Protein AF-S3XLB5-F1 (afdb_monomer)

Structure (mmCIF, N/CA/C/O backbone):
data_AF-S3XLB5-F1
#
_entry.id   AF-S3XLB5-F1
#
loop_
_atom_site.group_PDB
_atom_site.id
_atom_site.type_symbol
_atom_site.label_atom_id
_atom_site.label_alt_id
_atom_site.label_comp_id
_atom_site.label_asym_id
_atom_site.label_entity_id
_atom_site.label_seq_id
_atom_site.pdbx_PDB_ins_code
_atom_site.Cartn_x
_atom_site.Cartn_y
_atom_site.Cartn_z
_atom_site.occupancy
_atom_site.B_iso_or_equiv
_atom_site.auth_seq_id
_atom_site.auth_comp_id
_atom_site.auth_asym_id
_atom_site.auth_atom_id
_atom_site.pdbx_PDB_model_num
ATOM 1 N N . MET A 1 1 ? 1.000 16.496 8.526 1.00 56.34 1 MET A N 1
ATOM 2 C CA . MET A 1 1 ? -0.438 16.501 8.888 1.00 56.34 1 MET A CA 1
ATOM 3 C C . MET A 1 1 ? -1.360 16.655 7.682 1.00 56.34 1 MET A C 1
ATOM 5 O O . MET A 1 1 ? -2.323 15.910 7.617 1.00 56.34 1 MET A O 1
ATOM 9 N N . THR A 1 2 ? -1.063 17.524 6.709 1.00 68.25 2 THR A N 1
ATOM 10 C CA . THR A 1 2 ? -1.922 17.739 5.523 1.00 68.25 2 THR A CA 1
ATOM 11 C C . THR A 1 2 ? -2.136 16.493 4.652 1.00 68.25 2 THR A C 1
ATOM 13 O O . THR A 1 2 ? -3.210 16.322 4.090 1.00 68.25 2 THR A O 1
ATOM 16 N N . GLU A 1 3 ? -1.141 15.608 4.547 1.00 77.06 3 GLU A N 1
ATOM 17 C CA . GLU A 1 3 ? -1.240 14.389 3.729 1.00 77.06 3 GLU A CA 1
ATOM 18 C C . GLU A 1 3 ? -2.159 13.331 4.361 1.00 77.06 3 GLU A C 1
ATOM 20 O O . GLU A 1 3 ? -3.037 12.812 3.682 1.00 77.06 3 GLU A O 1
ATOM 25 N N . ILE A 1 4 ? -2.055 13.105 5.677 1.00 79.44 4 ILE A N 1
ATOM 26 C CA . ILE A 1 4 ? -2.968 12.217 6.421 1.00 79.44 4 ILE A CA 1
ATOM 27 C C . ILE A 1 4 ? -4.413 12.709 6.287 1.00 79.44 4 ILE A C 1
ATOM 29 O O . ILE A 1 4 ? -5.309 11.924 6.010 1.00 79.44 4 ILE A O 1
ATOM 33 N N . GLU A 1 5 ? -4.645 14.014 6.434 1.00 78.50 5 GLU A N 1
ATOM 34 C CA . GLU A 1 5 ? -5.984 14.601 6.294 1.00 78.50 5 GLU A CA 1
ATOM 35 C C . GLU A 1 5 ? -6.565 14.419 4.895 1.00 78.50 5 GLU A C 1
ATOM 37 O O . GLU A 1 5 ? -7.747 14.111 4.764 1.00 78.50 5 GLU A O 1
ATOM 42 N N . SER A 1 6 ? -5.732 14.558 3.863 1.00 79.62 6 SER A N 1
ATOM 43 C CA . SER A 1 6 ? -6.150 14.310 2.486 1.00 79.62 6 SER A CA 1
ATOM 44 C C . SER A 1 6 ? -6.573 12.858 2.280 1.00 79.62 6 SER A C 1
ATOM 46 O O . SER A 1 6 ? -7.596 12.625 1.651 1.00 79.62 6 SER A O 1
ATOM 48 N N . VAL A 1 7 ? -5.819 11.889 2.811 1.00 79.50 7 VAL A N 1
ATOM 49 C CA . VAL A 1 7 ? -6.142 10.461 2.648 1.00 79.50 7 VAL A CA 1
ATOM 50 C C . VAL A 1 7 ? -7.383 10.078 3.444 1.00 79.50 7 VAL A C 1
ATOM 52 O O . VAL A 1 7 ? -8.253 9.388 2.926 1.00 79.50 7 VAL A O 1
ATOM 55 N N . LEU A 1 8 ? -7.505 10.563 4.683 1.00 79.12 8 LEU A N 1
ATOM 56 C CA . LEU A 1 8 ? -8.682 10.303 5.516 1.00 79.12 8 LEU A CA 1
ATOM 57 C C . LEU A 1 8 ? -9.978 10.847 4.890 1.00 79.12 8 LEU A C 1
ATOM 59 O O . LEU A 1 8 ? -11.051 10.330 5.188 1.00 79.12 8 LEU A O 1
ATOM 63 N N . ALA A 1 9 ? -9.881 11.871 4.038 1.00 76.50 9 ALA A N 1
ATOM 64 C CA . ALA A 1 9 ? -11.011 12.456 3.324 1.00 76.50 9 ALA A CA 1
ATOM 65 C C . ALA A 1 9 ? -11.256 11.844 1.930 1.00 76.50 9 ALA A C 1
ATOM 67 O O . ALA A 1 9 ? -12.319 12.078 1.348 1.00 76.50 9 ALA A O 1
ATOM 68 N N . ASP A 1 10 ? -10.301 11.094 1.369 1.00 79.38 10 ASP A N 1
ATOM 69 C CA . ASP A 1 10 ? -10.398 10.572 0.005 1.00 79.38 10 ASP A CA 1
ATOM 70 C C . ASP A 1 10 ? -11.136 9.235 -0.034 1.00 79.38 10 ASP A C 1
ATOM 72 O O . ASP A 1 10 ? -10.575 8.146 -0.138 1.00 79.38 10 ASP A O 1
ATOM 76 N N . GLU A 1 11 ? -12.458 9.327 0.027 1.00 75.12 11 GLU A N 1
ATOM 77 C CA . GLU A 1 11 ? -13.322 8.167 -0.119 1.00 75.12 11 GLU A CA 1
ATOM 78 C C . GLU A 1 11 ? -13.380 7.615 -1.552 1.00 75.12 11 GLU A C 1
ATOM 80 O O . GLU A 1 11 ? -13.888 6.506 -1.758 1.00 75.12 11 GLU A O 1
ATOM 85 N N . ALA A 1 12 ? -12.919 8.369 -2.553 1.00 81.50 12 ALA A N 1
ATOM 86 C CA . ALA A 1 12 ? -13.090 7.997 -3.951 1.00 81.50 12 ALA A CA 1
ATOM 87 C C . ALA A 1 12 ? -12.201 6.811 -4.340 1.00 81.50 12 ALA A C 1
ATOM 89 O O . ALA A 1 12 ? -12.605 6.021 -5.196 1.00 81.50 12 ALA A O 1
ATOM 90 N N . VAL A 1 13 ? -11.051 6.637 -3.677 1.00 80.88 13 VAL A N 1
ATOM 91 C CA . VAL A 1 13 ? -10.098 5.554 -3.980 1.00 80.88 13 VAL A CA 1
ATOM 92 C C . VAL A 1 13 ? -10.714 4.162 -3.841 1.00 80.88 13 VAL A C 1
ATOM 94 O O . VAL A 1 13 ? -10.398 3.278 -4.626 1.00 80.88 13 VAL A O 1
ATOM 97 N N . PHE A 1 14 ? -11.661 3.975 -2.919 1.00 83.19 14 PHE A N 1
ATOM 98 C CA . PHE A 1 14 ? -12.336 2.689 -2.697 1.00 83.19 14 PHE A CA 1
ATOM 99 C C . PHE A 1 14 ? -13.438 2.385 -3.718 1.00 83.19 14 PHE A C 1
AT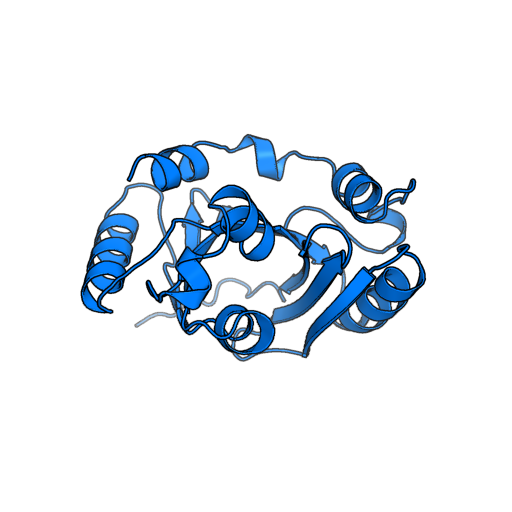OM 101 O O . PHE A 1 14 ? -13.911 1.256 -3.795 1.00 83.19 14 PHE A O 1
ATOM 108 N N . ASN A 1 15 ? -13.850 3.383 -4.502 1.00 86.31 15 ASN A N 1
ATOM 109 C CA . ASN A 1 15 ? -14.835 3.224 -5.571 1.00 86.31 15 ASN A CA 1
ATOM 110 C C . ASN A 1 15 ? -14.174 3.037 -6.946 1.00 86.31 15 ASN A C 1
ATOM 112 O O . ASN A 1 15 ? -14.869 3.004 -7.964 1.00 86.31 15 ASN A O 1
ATOM 116 N N . LEU A 1 16 ? -12.840 2.959 -6.997 1.00 91.56 16 LEU A N 1
ATOM 117 C CA . LEU A 1 16 ? -12.115 2.686 -8.231 1.00 91.56 16 LEU A CA 1
ATOM 118 C C . LEU A 1 16 ? -12.376 1.246 -8.694 1.00 91.56 16 LEU A C 1
ATOM 120 O O . LEU A 1 16 ? -12.502 0.324 -7.892 1.00 91.56 16 LEU A O 1
ATOM 124 N N . ASP A 1 17 ? -12.432 1.053 -10.012 1.00 95.31 17 ASP A N 1
ATOM 125 C CA . ASP A 1 17 ? -12.569 -0.279 -10.603 1.00 95.31 17 ASP A CA 1
ATOM 126 C C . ASP A 1 17 ? -11.233 -1.038 -10.477 1.00 95.31 17 ASP A C 1
ATOM 128 O O . ASP A 1 17 ? -10.229 -0.596 -11.057 1.00 95.31 17 ASP A O 1
ATOM 132 N N . PRO A 1 18 ? -11.186 -2.188 -9.775 1.00 96.38 18 PRO A N 1
ATOM 133 C CA . PRO A 1 18 ? -9.963 -2.976 -9.637 1.00 96.38 18 PRO A CA 1
ATOM 134 C C . PRO A 1 18 ? -9.421 -3.470 -10.987 1.00 96.38 18 PRO A C 1
ATOM 136 O O . PRO A 1 18 ? -8.216 -3.687 -11.120 1.00 96.38 18 PRO A O 1
ATOM 139 N N . SER A 1 19 ? -10.267 -3.606 -12.014 1.00 97.38 19 SER A N 1
ATOM 140 C CA . SER A 1 19 ? -9.831 -3.957 -13.371 1.00 97.38 19 SER A CA 1
ATOM 141 C C . SER A 1 19 ? -8.990 -2.845 -13.988 1.00 97.38 19 SER A C 1
ATOM 143 O O . SER A 1 19 ? -7.983 -3.139 -14.628 1.00 97.38 19 SER A O 1
ATOM 145 N N . ASN A 1 20 ? -9.347 -1.576 -13.758 1.00 96.75 20 ASN A N 1
ATOM 146 C CA . ASN A 1 20 ? -8.557 -0.440 -14.236 1.00 96.75 20 ASN A CA 1
ATOM 147 C C . ASN A 1 20 ? -7.213 -0.376 -13.505 1.00 96.75 20 ASN A C 1
ATOM 149 O O . ASN A 1 20 ? -6.179 -0.278 -14.157 1.00 96.75 20 ASN A O 1
ATOM 153 N N . LEU A 1 21 ? -7.210 -0.540 -12.176 1.00 95.19 21 LEU A N 1
ATOM 154 C CA . LEU A 1 21 ? -5.976 -0.560 -11.381 1.00 95.19 21 LEU A CA 1
ATOM 155 C C . LEU A 1 21 ? -5.014 -1.666 -11.837 1.00 95.19 21 LEU A C 1
ATOM 157 O O . LEU A 1 21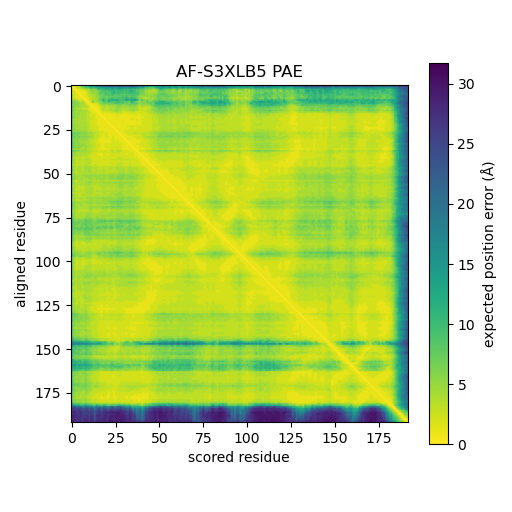 ? -3.836 -1.402 -12.082 1.00 95.19 21 LEU A O 1
ATOM 161 N N . LEU A 1 22 ? -5.514 -2.896 -11.995 1.00 95.94 22 LEU A N 1
ATOM 162 C CA . LEU A 1 22 ? -4.705 -4.011 -12.487 1.00 95.94 22 LEU A CA 1
ATOM 163 C C . LEU A 1 22 ? -4.245 -3.798 -13.928 1.00 95.94 22 LEU A C 1
ATOM 165 O O . LEU A 1 22 ? -3.097 -4.109 -14.244 1.00 95.94 22 LEU A O 1
ATOM 169 N N . SER A 1 23 ? -5.105 -3.269 -14.798 1.00 95.62 23 SER A N 1
ATOM 170 C CA . SER A 1 23 ? -4.752 -3.060 -16.204 1.00 95.62 23 SER A CA 1
ATOM 171 C C . SER A 1 23 ? -3.672 -1.995 -16.365 1.00 95.62 23 SER A C 1
ATOM 173 O O . SER A 1 23 ? -2.692 -2.212 -17.082 1.00 95.62 23 SER A O 1
ATOM 175 N N . ASP A 1 24 ? -3.797 -0.883 -15.639 1.00 94.19 24 ASP A N 1
ATOM 176 C CA . ASP A 1 24 ? -2.800 0.186 -15.598 1.00 94.19 24 ASP A CA 1
ATOM 177 C C . ASP A 1 24 ? -1.473 -0.326 -15.027 1.00 94.19 24 ASP A C 1
ATOM 179 O O . ASP A 1 24 ? -0.400 -0.084 -15.596 1.00 94.19 24 ASP A O 1
ATOM 183 N N . PHE A 1 25 ? -1.536 -1.100 -13.938 1.00 95.00 25 PHE A N 1
ATOM 184 C CA . PHE A 1 25 ? -0.361 -1.722 -13.340 1.00 95.00 25 PHE A CA 1
ATOM 185 C C . PHE A 1 25 ? 0.333 -2.677 -14.319 1.00 95.00 25 PHE A C 1
ATOM 187 O O . PHE A 1 25 ? 1.541 -2.585 -14.523 1.00 95.00 25 PHE A O 1
ATOM 194 N N . LEU A 1 26 ? -0.403 -3.552 -14.996 1.00 94.38 26 LEU A N 1
ATOM 195 C CA . LEU A 1 26 ? 0.176 -4.538 -15.912 1.00 94.38 26 LEU A CA 1
ATOM 196 C C . LEU A 1 26 ? 0.519 -3.957 -17.293 1.00 94.38 26 LEU A C 1
ATOM 198 O O . LEU A 1 26 ? 1.240 -4.595 -18.064 1.00 94.38 26 LEU A O 1
ATOM 202 N N . GLY A 1 27 ? 0.019 -2.759 -17.612 1.00 92.50 27 GLY A N 1
ATOM 203 C CA . GLY A 1 27 ? 0.141 -2.131 -18.928 1.00 92.50 27 GLY A CA 1
ATOM 204 C C . GLY A 1 27 ? -0.657 -2.852 -20.018 1.00 92.50 27 GLY A C 1
ATOM 205 O O . GLY A 1 27 ? -0.248 -2.838 -21.181 1.00 92.50 27 GLY A O 1
ATOM 206 N N . ARG A 1 28 ? -1.744 -3.539 -19.647 1.00 93.69 28 ARG A N 1
ATOM 207 C CA . ARG A 1 28 ? -2.609 -4.298 -20.559 1.00 93.69 28 ARG A CA 1
ATOM 208 C C . ARG A 1 28 ? -3.969 -4.573 -19.933 1.00 93.69 28 ARG A C 1
ATOM 210 O O . ARG A 1 28 ? -4.046 -4.751 -18.727 1.00 93.69 28 ARG A O 1
ATOM 217 N N . ASP A 1 29 ? -4.988 -4.737 -20.765 1.00 95.25 29 ASP A N 1
ATOM 218 C CA . ASP A 1 29 ? -6.345 -5.012 -20.291 1.00 95.25 29 ASP A CA 1
ATOM 219 C C . ASP A 1 29 ? -6.436 -6.356 -19.552 1.00 95.25 29 ASP A C 1
ATOM 221 O O . ASP A 1 29 ? -6.067 -7.411 -20.085 1.00 95.25 29 ASP A O 1
ATOM 225 N N . VAL A 1 30 ? -6.957 -6.309 -18.326 1.00 95.12 30 VAL A N 1
ATOM 226 C CA . VAL A 1 30 ? -7.202 -7.456 -17.451 1.00 95.12 30 VAL A CA 1
ATOM 227 C C . VAL A 1 30 ? -8.531 -7.275 -16.718 1.00 95.12 30 VAL A C 1
ATOM 229 O O . VAL A 1 30 ? -8.850 -6.201 -16.219 1.00 95.12 30 VAL A O 1
ATOM 232 N N . SER A 1 31 ? -9.307 -8.356 -16.625 1.00 96.69 31 SER A N 1
ATOM 233 C CA . SER A 1 31 ? -10.543 -8.394 -15.839 1.00 96.69 31 SER A CA 1
ATOM 234 C C . SER A 1 31 ? -10.239 -8.867 -14.419 1.00 96.69 31 SER A C 1
ATOM 236 O O . SER A 1 31 ? -9.939 -10.046 -14.222 1.00 96.69 31 SER A O 1
ATOM 238 N N . ALA A 1 32 ? -10.357 -7.970 -13.437 1.00 96.88 32 ALA A N 1
ATOM 239 C CA . ALA A 1 32 ? -10.153 -8.304 -12.027 1.00 96.88 32 ALA A CA 1
ATOM 240 C C . ALA A 1 32 ? -11.117 -9.410 -11.532 1.00 96.88 32 ALA A C 1
ATOM 242 O O . ALA A 1 32 ? -10.633 -10.399 -10.976 1.00 96.88 32 ALA A O 1
ATOM 243 N N . PRO A 1 33 ? -12.435 -9.373 -11.840 1.00 96.75 33 PRO A N 1
ATOM 244 C CA . PRO A 1 33 ? -13.349 -10.445 -11.432 1.00 96.75 33 PRO A CA 1
ATOM 245 C C . PRO A 1 33 ? -12.995 -11.816 -12.017 1.00 96.75 33 PRO A C 1
ATOM 247 O O . PRO A 1 33 ? -13.196 -12.838 -11.368 1.00 96.75 33 PRO A O 1
ATOM 250 N N . SER A 1 34 ? -12.427 -11.859 -13.229 1.00 96.00 34 SER A N 1
ATOM 251 C CA . SER A 1 34 ? -11.994 -13.121 -13.855 1.00 96.00 34 SER A CA 1
ATOM 252 C C . SER A 1 34 ? -10.793 -13.757 -13.146 1.00 96.00 34 SER A C 1
ATOM 254 O O . SER A 1 34 ? -10.518 -14.936 -13.355 1.00 96.00 34 SER A O 1
ATOM 256 N N . LEU A 1 35 ? -10.083 -12.983 -12.322 1.00 95.94 35 LEU A N 1
ATOM 257 C CA . LEU A 1 35 ? -8.958 -13.422 -11.499 1.00 95.94 35 LEU A CA 1
ATOM 258 C C . LEU A 1 35 ? -9.356 -13.665 -10.035 1.00 95.94 35 LEU A C 1
ATOM 260 O O . LEU A 1 35 ? -8.489 -13.949 -9.217 1.00 95.94 35 LEU A O 1
ATOM 264 N N . GLY A 1 36 ? -10.646 -13.555 -9.694 1.00 96.31 36 GLY A N 1
ATOM 265 C CA . GLY A 1 36 ? -11.108 -13.667 -8.309 1.00 96.31 36 GLY A CA 1
ATOM 266 C C . GLY A 1 36 ? -10.720 -12.469 -7.442 1.00 96.31 36 GLY A C 1
ATOM 267 O O . GLY A 1 36 ? -10.542 -12.634 -6.240 1.00 96.31 36 GLY A O 1
ATOM 268 N N . VAL A 1 37 ? -10.553 -11.286 -8.047 1.00 97.38 37 VAL A N 1
ATOM 269 C CA . VAL A 1 37 ? -10.383 -10.017 -7.329 1.00 97.38 37 VAL A CA 1
ATOM 270 C C . VAL A 1 37 ? -11.737 -9.314 -7.239 1.00 97.38 37 VAL A C 1
ATOM 272 O O . VAL A 1 37 ? -12.348 -9.002 -8.266 1.00 97.38 37 VAL A O 1
ATOM 275 N N . LYS A 1 38 ? -12.204 -9.064 -6.013 1.00 94.44 38 LYS A N 1
ATOM 276 C CA . LYS A 1 38 ? -13.551 -8.544 -5.712 1.00 94.44 38 LYS A CA 1
ATOM 277 C C . LYS A 1 38 ? -13.630 -7.035 -5.565 1.00 94.44 38 LYS A C 1
ATOM 279 O O . LYS A 1 38 ? -14.698 -6.463 -5.773 1.00 94.44 38 LYS A O 1
ATOM 284 N N . GLY A 1 39 ? -12.523 -6.397 -5.211 1.00 94.62 39 GLY A N 1
ATOM 285 C CA . GLY A 1 39 ? -12.517 -4.982 -4.887 1.00 94.62 39 GLY A CA 1
ATOM 286 C C . GLY A 1 39 ? -11.179 -4.516 -4.343 1.00 94.62 39 GLY A C 1
ATOM 287 O O . GLY A 1 39 ? -10.156 -5.187 -4.485 1.00 94.62 39 GLY A O 1
ATOM 288 N N . ILE A 1 40 ? -11.211 -3.340 -3.729 1.00 94.56 40 ILE A N 1
ATOM 289 C CA . ILE A 1 40 ? -10.075 -2.734 -3.042 1.00 94.56 40 ILE A CA 1
ATOM 290 C C . ILE A 1 40 ? -10.280 -2.972 -1.550 1.00 94.56 40 ILE A C 1
ATOM 292 O O . ILE A 1 40 ? -11.268 -2.512 -0.983 1.00 94.56 40 ILE A O 1
ATOM 296 N N . HIS A 1 41 ? -9.349 -3.693 -0.937 1.00 93.31 41 HIS A N 1
ATOM 297 C CA . HIS A 1 41 ? -9.353 -3.985 0.491 1.00 93.31 41 HIS A CA 1
ATOM 298 C C . HIS A 1 41 ? -8.920 -2.761 1.300 1.00 93.31 41 HIS A C 1
ATOM 300 O O . HIS A 1 41 ? -9.595 -2.347 2.238 1.00 93.31 41 HIS A O 1
ATOM 306 N N . HIS A 1 42 ? -7.776 -2.180 0.944 1.00 93.06 42 HIS A N 1
ATOM 307 C CA . HIS A 1 42 ? -7.225 -1.006 1.608 1.00 93.06 42 HIS A CA 1
ATOM 308 C C . HIS A 1 42 ? -6.407 -0.162 0.627 1.00 93.06 42 HIS A C 1
ATOM 310 O O . HIS A 1 42 ? -6.083 -0.590 -0.486 1.00 93.06 42 HIS A O 1
ATOM 316 N N . TRP A 1 43 ? -6.054 1.046 1.061 1.00 92.19 43 TRP A N 1
ATOM 317 C CA . TRP A 1 43 ? -5.134 1.921 0.345 1.00 92.19 43 TRP A CA 1
ATOM 318 C C . TRP A 1 43 ? -3.946 2.275 1.239 1.00 92.19 43 TRP A C 1
ATOM 320 O O . TRP A 1 43 ? -4.101 2.991 2.231 1.00 92.19 43 TRP A O 1
ATOM 330 N N . ALA A 1 44 ? -2.768 1.770 0.879 1.00 93.69 44 ALA A N 1
ATOM 331 C CA . ALA A 1 44 ? -1.516 2.058 1.553 1.00 93.69 44 ALA A CA 1
ATOM 332 C C . ALA A 1 44 ? -0.944 3.394 1.074 1.00 93.69 44 ALA A C 1
ATOM 334 O O . ALA A 1 44 ? -0.738 3.598 -0.125 1.00 93.69 44 ALA A O 1
ATOM 335 N N . THR A 1 45 ? -0.648 4.307 2.001 1.00 94.69 45 THR A N 1
ATOM 336 C CA . THR A 1 45 ? -0.088 5.629 1.683 1.00 94.69 45 THR A CA 1
ATOM 337 C C . THR A 1 45 ? 1.206 5.907 2.419 1.00 94.69 45 THR A C 1
ATOM 339 O O . THR A 1 45 ? 1.284 5.832 3.642 1.00 94.69 45 THR A O 1
ATOM 342 N N . TYR A 1 46 ? 2.218 6.341 1.678 1.00 95.12 46 TYR A N 1
ATOM 343 C CA . TYR A 1 46 ? 3.430 6.886 2.259 1.00 95.12 46 TYR A CA 1
ATOM 344 C C . TYR A 1 46 ? 3.183 8.275 2.858 1.00 95.12 46 TYR A C 1
ATOM 346 O O . TYR A 1 46 ? 2.934 9.232 2.128 1.00 95.12 46 TYR A O 1
ATOM 354 N N . ILE A 1 47 ? 3.296 8.394 4.180 1.00 94.75 47 ILE A N 1
ATOM 355 C CA . ILE A 1 47 ? 3.033 9.640 4.921 1.00 94.75 47 ILE A CA 1
ATOM 356 C C . ILE A 1 47 ? 4.305 10.426 5.268 1.00 94.75 47 ILE A C 1
ATOM 358 O O . ILE A 1 47 ? 4.223 11.486 5.892 1.00 94.75 47 ILE A O 1
ATOM 362 N N . GLY A 1 48 ? 5.472 9.929 4.845 1.00 94.94 48 GLY A N 1
ATOM 363 C CA . GLY A 1 48 ? 6.748 10.633 4.933 1.00 94.94 48 GLY A CA 1
ATOM 364 C C . GLY A 1 48 ? 7.789 9.950 5.813 1.00 94.94 48 GLY A C 1
ATOM 365 O O . GLY A 1 48 ? 7.843 8.722 5.955 1.00 94.94 48 GLY A O 1
ATOM 366 N N . GLU A 1 49 ? 8.693 10.765 6.336 1.00 96.44 49 GLU A N 1
ATOM 367 C CA . GLU A 1 49 ? 9.855 10.321 7.087 1.00 96.44 49 GLU A CA 1
ATOM 368 C C . GLU A 1 49 ? 9.756 10.644 8.579 1.00 96.44 49 GLU A C 1
ATOM 370 O O . GLU A 1 49 ? 9.175 11.655 8.969 1.00 96.44 49 GLU A O 1
ATOM 375 N N . TYR A 1 50 ? 10.388 9.806 9.401 1.00 96.38 50 TYR A N 1
ATOM 376 C CA . TYR A 1 50 ? 10.596 10.056 10.829 1.00 96.38 50 TYR A CA 1
ATOM 377 C C . TYR A 1 50 ? 12.087 9.964 11.176 1.00 96.38 50 TYR A C 1
ATOM 379 O O . TYR A 1 50 ? 12.837 9.178 10.591 1.00 96.38 50 TYR A O 1
ATOM 387 N N . ARG A 1 51 ? 12.552 10.756 12.141 1.00 96.69 51 ARG A N 1
ATOM 388 C CA . ARG A 1 51 ? 13.956 10.754 12.605 1.00 96.69 51 ARG A CA 1
ATOM 389 C C . ARG A 1 51 ? 14.158 9.858 13.814 1.00 96.69 51 ARG A C 1
ATOM 391 O O . ARG A 1 51 ? 15.181 9.167 13.934 1.00 96.69 51 ARG A O 1
ATOM 398 N N . HIS A 1 52 ? 13.167 9.886 14.693 1.00 95.94 52 HIS A N 1
ATOM 399 C CA . HIS A 1 52 ? 13.138 9.200 15.972 1.00 95.94 52 HIS A CA 1
ATOM 400 C C . HIS A 1 52 ? 11.820 8.450 16.110 1.00 95.94 52 HIS A C 1
ATOM 402 O O . HIS A 1 52 ? 10.788 8.945 15.668 1.00 95.94 52 HIS A O 1
ATOM 408 N N . ASP A 1 53 ? 11.854 7.280 16.743 1.00 94.38 53 ASP A N 1
ATOM 409 C CA . ASP A 1 53 ? 10.661 6.444 16.915 1.00 94.38 53 ASP A CA 1
ATOM 410 C C . ASP A 1 53 ? 9.554 7.184 17.698 1.00 94.38 53 ASP A C 1
ATOM 412 O O . ASP A 1 53 ? 8.374 6.973 17.442 1.00 94.38 53 ASP A O 1
ATOM 416 N N . THR A 1 54 ? 9.915 8.155 18.547 1.00 96.44 54 THR A N 1
ATOM 417 C CA . THR A 1 54 ? 8.959 9.025 19.252 1.00 96.44 54 THR A CA 1
ATOM 418 C C . THR A 1 54 ? 8.096 9.870 18.312 1.00 96.44 54 THR A C 1
ATOM 420 O O . THR A 1 54 ? 6.935 10.106 18.613 1.00 96.44 54 THR A O 1
ATOM 423 N N . GLU A 1 55 ? 8.615 10.305 17.156 1.00 95.62 55 GLU A N 1
ATOM 424 C CA . GLU A 1 55 ? 7.822 11.068 16.173 1.00 95.62 55 GLU A CA 1
ATOM 425 C C . GLU A 1 55 ? 6.717 10.193 15.556 1.00 95.62 55 GLU A C 1
ATOM 427 O O . GLU A 1 55 ? 5.627 10.676 15.246 1.00 95.62 55 GLU A O 1
ATOM 432 N N . LEU A 1 56 ? 6.983 8.891 15.400 1.00 94.38 56 LEU A N 1
ATOM 433 C CA . LEU A 1 56 ? 5.995 7.922 14.938 1.00 94.38 56 LEU A CA 1
ATOM 434 C C . LEU A 1 56 ? 4.949 7.640 16.021 1.00 94.38 56 LEU A C 1
ATOM 436 O O . LEU A 1 56 ? 3.759 7.628 15.721 1.00 94.38 56 LEU A O 1
ATOM 440 N N . GLU A 1 57 ? 5.379 7.444 17.269 1.00 94.94 57 GLU A N 1
ATOM 441 C CA . GLU A 1 57 ? 4.478 7.252 18.414 1.00 94.94 57 GLU A CA 1
ATOM 442 C C . GLU A 1 57 ? 3.526 8.447 18.583 1.00 94.94 57 GLU A C 1
ATOM 444 O O . GLU A 1 57 ? 2.316 8.264 18.731 1.00 94.94 57 GLU A O 1
ATOM 449 N N . GLU A 1 58 ? 4.048 9.673 18.483 1.00 95.12 58 GLU A N 1
ATOM 450 C CA . GLU A 1 58 ? 3.257 10.907 18.503 1.00 95.12 58 GLU A CA 1
ATOM 451 C C . GLU A 1 58 ? 2.247 10.953 17.347 1.00 95.12 58 GLU A C 1
ATOM 453 O O . GLU A 1 58 ? 1.079 11.288 17.558 1.00 95.12 58 GLU A O 1
ATOM 458 N N . ALA A 1 59 ? 2.661 10.574 16.133 1.00 93.38 59 ALA A N 1
ATOM 459 C CA . ALA A 1 59 ? 1.770 10.517 14.977 1.00 93.38 59 ALA A CA 1
ATOM 460 C C . ALA A 1 59 ? 0.646 9.483 15.159 1.00 93.38 59 ALA A C 1
ATOM 462 O O . ALA A 1 59 ? -0.513 9.788 14.874 1.00 93.38 59 ALA A O 1
ATOM 463 N N . VAL A 1 60 ? 0.960 8.287 15.667 1.00 95.25 60 VAL A N 1
ATOM 464 C CA . VAL A 1 60 ? -0.027 7.235 15.962 1.00 95.25 60 VAL A CA 1
ATOM 465 C C . VAL A 1 60 ? -1.006 7.692 17.044 1.00 95.25 60 VAL A C 1
ATOM 467 O O . VAL A 1 60 ? -2.214 7.501 16.882 1.00 95.25 60 VAL A O 1
ATOM 470 N N . SER A 1 61 ? -0.521 8.335 18.112 1.00 95.25 61 SER A N 1
ATOM 471 C CA . SER A 1 61 ? -1.383 8.903 19.159 1.00 95.25 61 SER A CA 1
ATOM 472 C C . SER A 1 61 ? -2.340 9.937 18.567 1.00 95.25 61 SER A C 1
ATOM 474 O O . SER A 1 61 ? -3.551 9.842 18.750 1.00 95.25 61 SER A O 1
ATOM 476 N N . ALA A 1 62 ? -1.816 10.865 17.763 1.00 93.50 62 ALA A N 1
ATOM 477 C CA . ALA A 1 62 ? -2.614 11.906 17.125 1.00 93.50 62 ALA A CA 1
ATOM 478 C C . ALA A 1 62 ? -3.636 11.358 16.112 1.00 93.50 62 ALA A C 1
ATOM 480 O O . ALA A 1 62 ? -4.698 11.952 15.940 1.00 93.50 62 ALA A O 1
ATOM 481 N N . ILE A 1 63 ? -3.337 10.251 15.423 1.00 92.75 63 ILE A N 1
ATOM 482 C CA . ILE A 1 63 ? -4.293 9.551 14.549 1.00 92.75 63 ILE A CA 1
ATOM 483 C C . ILE A 1 63 ? -5.402 8.902 15.384 1.00 92.75 63 ILE A C 1
ATOM 485 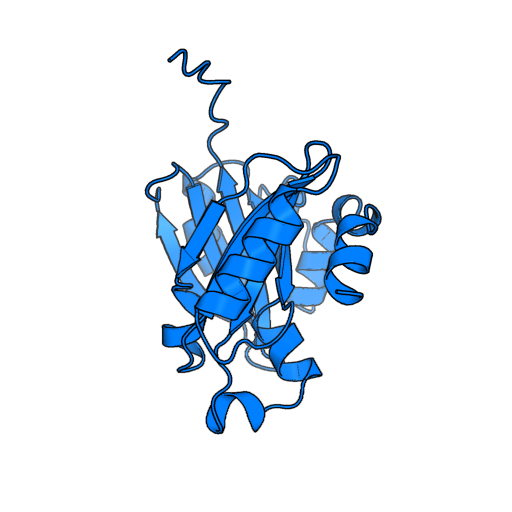O O . ILE A 1 63 ? -6.576 9.040 15.050 1.00 92.75 63 ILE A O 1
ATOM 489 N N . SER A 1 64 ? -5.034 8.230 16.475 1.00 93.75 64 SER A N 1
ATOM 490 C CA . SER A 1 64 ? -5.958 7.466 17.325 1.00 93.75 64 SER A CA 1
ATOM 491 C C . SER A 1 64 ? -6.963 8.345 18.074 1.00 93.75 64 SER A C 1
ATOM 493 O O . SER A 1 64 ? -8.040 7.882 18.432 1.00 93.75 64 SER A O 1
ATOM 495 N N . GLU A 1 65 ? -6.626 9.612 18.310 1.00 93.62 65 GLU A N 1
ATOM 496 C CA . GLU A 1 65 ? -7.500 10.591 18.969 1.00 93.62 65 GLU A CA 1
ATOM 497 C C . GLU A 1 65 ? -8.536 11.232 18.023 1.00 93.62 65 GLU A C 1
ATOM 499 O O . GLU A 1 65 ? -9.391 11.998 18.474 1.00 93.62 65 GLU A O 1
ATOM 504 N N . ARG A 1 66 ? -8.484 10.950 16.713 1.00 90.81 66 ARG A N 1
ATOM 505 C CA . ARG A 1 66 ? -9.417 11.524 15.730 1.00 90.81 66 ARG A CA 1
ATOM 506 C C . ARG A 1 66 ? -10.767 10.808 15.748 1.00 90.81 66 ARG A C 1
ATOM 508 O O . ARG A 1 66 ? -10.853 9.586 15.817 1.00 90.81 66 ARG A O 1
ATOM 515 N N . GLU A 1 67 ? -11.837 11.587 15.612 1.00 89.50 67 GLU A N 1
ATOM 516 C CA . GLU A 1 67 ? -13.192 11.052 15.464 1.00 89.50 67 GLU A CA 1
ATOM 517 C C . GLU A 1 67 ? -13.313 10.211 14.182 1.00 89.50 67 GLU A C 1
ATOM 519 O O . GLU A 1 67 ? -12.779 10.582 13.139 1.00 89.50 67 GLU A O 1
ATOM 524 N N . GLY A 1 68 ? -14.014 9.076 14.264 1.00 88.25 68 GLY A N 1
ATOM 525 C CA . GLY A 1 68 ? -14.223 8.163 13.132 1.00 88.25 68 GLY A CA 1
ATOM 526 C C . GLY A 1 68 ? -13.106 7.138 12.912 1.00 88.25 68 GLY A C 1
ATOM 527 O O . GLY A 1 68 ? -13.330 6.169 12.181 1.00 88.25 68 GLY A O 1
ATOM 528 N N . ILE A 1 69 ? -11.961 7.306 13.584 1.00 92.88 69 ILE A N 1
ATOM 529 C CA . ILE A 1 69 ? -10.832 6.375 13.539 1.00 92.88 69 ILE A CA 1
ATOM 530 C C . ILE A 1 69 ? -10.994 5.274 14.592 1.00 92.88 69 ILE A C 1
ATOM 532 O O . ILE A 1 69 ? -11.326 5.535 15.748 1.00 92.88 69 ILE A O 1
ATOM 536 N N . GLY A 1 70 ? -10.741 4.028 14.196 1.00 92.75 70 GLY A N 1
ATOM 537 C CA . GLY A 1 70 ? -10.787 2.852 15.060 1.00 92.75 70 GLY A CA 1
ATOM 538 C C . GLY A 1 70 ? -9.686 1.845 14.736 1.00 92.75 70 GLY A C 1
ATOM 539 O O . GLY A 1 70 ? -8.966 1.987 13.752 1.00 92.75 70 GLY A O 1
ATOM 540 N N . ASN A 1 71 ? -9.551 0.824 15.590 1.00 91.31 71 ASN A N 1
ATOM 541 C CA . ASN A 1 71 ? -8.683 -0.346 15.384 1.00 91.31 71 ASN A CA 1
ATOM 542 C C . ASN A 1 71 ? -7.241 -0.030 14.941 1.00 91.31 71 ASN A C 1
ATOM 544 O O . ASN A 1 71 ? -6.643 -0.787 14.172 1.00 91.31 71 ASN A O 1
ATOM 548 N N . VAL A 1 72 ? -6.676 1.070 15.448 1.00 94.50 72 VAL A N 1
ATOM 549 C CA . VAL A 1 72 ? -5.322 1.502 15.095 1.00 94.50 72 VAL A CA 1
ATOM 550 C C . VAL A 1 72 ? -4.306 0.473 15.586 1.00 94.50 72 VAL A C 1
ATOM 552 O O . VAL A 1 72 ? -4.197 0.188 16.780 1.00 94.50 72 VAL A O 1
ATOM 555 N N . ARG A 1 73 ? -3.548 -0.085 14.647 1.00 93.19 73 ARG A N 1
ATOM 556 C CA . ARG A 1 73 ? -2.463 -1.045 14.855 1.00 93.19 73 ARG A CA 1
ATOM 557 C C . ARG A 1 73 ? -1.246 -0.543 14.101 1.00 93.19 73 ARG A C 1
ATOM 559 O O . ARG A 1 73 ? -1.381 0.072 13.054 1.00 93.19 73 ARG A O 1
ATOM 566 N N . TRP A 1 74 ? -0.054 -0.802 14.608 1.00 94.8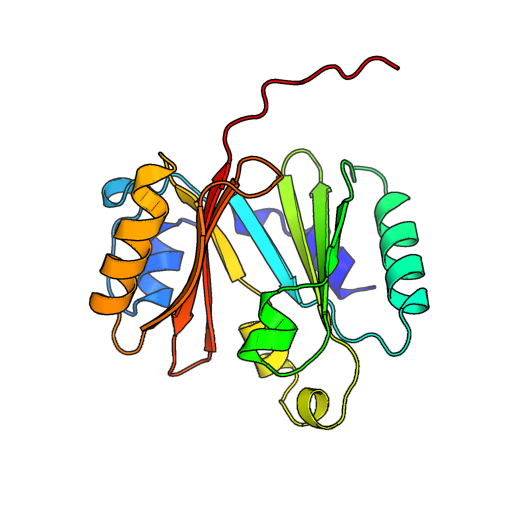8 74 TRP A N 1
ATOM 567 C CA . TRP A 1 74 ? 1.166 -0.379 13.933 1.00 94.88 74 TRP A CA 1
ATOM 568 C C . TRP A 1 74 ? 2.318 -1.305 14.286 1.00 94.88 74 TRP A C 1
ATOM 570 O O . TRP A 1 74 ? 2.308 -1.968 15.327 1.00 94.88 74 TRP A O 1
ATOM 580 N N . GLY A 1 75 ? 3.307 -1.362 13.406 1.00 93.19 75 GLY A N 1
ATOM 581 C CA . GLY A 1 75 ? 4.437 -2.260 13.570 1.00 93.19 75 GLY A CA 1
ATOM 582 C C . GLY A 1 75 ? 5.530 -2.024 12.537 1.00 93.19 75 GLY A C 1
ATOM 583 O O . GLY A 1 75 ? 5.354 -1.236 11.605 1.00 93.19 75 GLY A O 1
ATOM 584 N N . P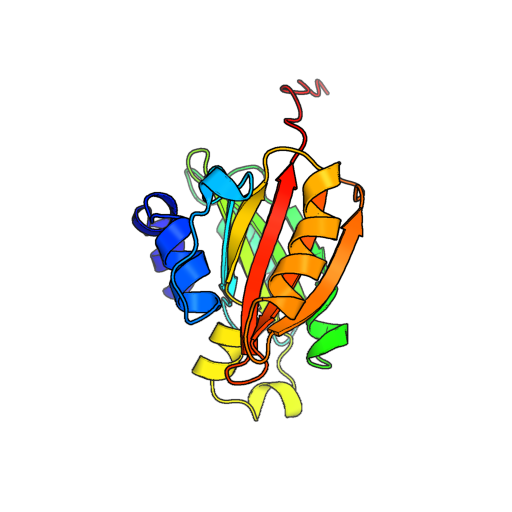RO A 1 76 ? 6.693 -2.670 12.709 1.00 92.56 76 PRO A N 1
ATOM 585 C CA . PRO A 1 76 ? 7.786 -2.543 11.762 1.00 92.56 76 PRO A CA 1
ATOM 586 C C . PRO A 1 76 ? 7.369 -3.083 10.389 1.00 92.56 76 PRO A C 1
ATOM 588 O O . PRO A 1 76 ? 6.781 -4.157 10.270 1.00 92.56 76 PRO A O 1
ATOM 591 N N . SER A 1 77 ? 7.715 -2.346 9.336 1.00 90.12 77 SER A N 1
ATOM 592 C CA . SER A 1 77 ? 7.564 -2.798 7.954 1.00 90.12 77 SER A CA 1
ATOM 593 C C . SER A 1 77 ? 8.605 -3.865 7.642 1.00 90.12 77 SER A C 1
ATOM 595 O O . SER A 1 77 ? 9.794 -3.668 7.890 1.00 90.12 77 SER A O 1
ATOM 597 N N . HIS A 1 78 ? 8.171 -4.974 7.043 1.00 83.56 78 HIS A N 1
ATOM 598 C CA . HIS A 1 78 ? 9.073 -5.972 6.467 1.00 83.56 78 HIS A CA 1
ATOM 599 C C . HIS A 1 78 ? 9.563 -5.564 5.068 1.00 83.56 78 HIS A C 1
ATOM 601 O O . HIS A 1 78 ? 10.689 -5.887 4.689 1.00 83.56 78 HIS A O 1
ATOM 607 N N . ILE A 1 79 ? 8.757 -4.795 4.329 1.00 83.06 79 ILE A N 1
ATOM 608 C CA . ILE A 1 79 ? 9.051 -4.364 2.956 1.00 83.06 79 ILE A CA 1
ATOM 609 C C . ILE A 1 79 ? 10.175 -3.324 2.939 1.00 83.06 79 ILE A C 1
ATOM 611 O O . ILE A 1 79 ? 11.186 -3.509 2.258 1.00 83.06 79 ILE A O 1
ATOM 615 N N . ALA A 1 80 ? 10.036 -2.248 3.716 1.00 85.56 80 ALA A N 1
ATOM 616 C CA . ALA A 1 80 ? 10.984 -1.135 3.704 1.00 85.56 80 ALA A CA 1
ATOM 617 C C . ALA A 1 80 ? 12.453 -1.557 3.946 1.00 85.56 80 ALA A C 1
ATOM 619 O O . ALA A 1 80 ? 13.317 -1.205 3.130 1.00 85.56 80 ALA A O 1
ATOM 620 N N . PRO A 1 81 ? 12.784 -2.345 4.992 1.00 85.00 81 PRO A N 1
ATOM 621 C CA . PRO A 1 81 ? 14.166 -2.736 5.239 1.00 85.00 81 PRO A CA 1
ATOM 622 C C . PRO A 1 81 ? 14.675 -3.732 4.201 1.00 85.00 81 PRO A C 1
ATOM 624 O O . PRO A 1 81 ? 15.827 -3.625 3.784 1.00 85.00 81 PRO A O 1
ATOM 627 N N . HIS A 1 82 ? 13.838 -4.676 3.763 1.00 84.38 82 HIS A N 1
ATOM 628 C CA . HIS A 1 82 ? 14.265 -5.740 2.861 1.00 84.38 82 HIS A CA 1
ATOM 629 C C . HIS A 1 82 ? 14.523 -5.232 1.436 1.00 84.38 82 HIS A C 1
ATOM 631 O O . HIS A 1 82 ? 15.535 -5.584 0.834 1.00 84.38 82 HIS A O 1
ATOM 637 N N . PHE A 1 83 ? 13.646 -4.375 0.907 1.00 83.94 83 PHE A N 1
ATOM 638 C CA . PHE A 1 83 ? 13.719 -3.936 -0.492 1.00 83.94 83 PHE A CA 1
ATOM 639 C C . PHE A 1 83 ? 14.386 -2.577 -0.672 1.00 83.94 83 PHE A C 1
ATOM 641 O O . PHE A 1 83 ? 14.988 -2.321 -1.717 1.00 83.94 83 PHE A O 1
ATOM 648 N N . TYR A 1 84 ? 14.306 -1.700 0.329 1.00 87.75 84 TYR A N 1
ATOM 649 C CA . TYR A 1 84 ? 14.798 -0.326 0.211 1.00 87.75 84 TYR A CA 1
ATOM 650 C C . TYR A 1 84 ? 15.947 -0.010 1.168 1.00 87.75 84 TYR A C 1
ATOM 652 O O . TYR A 1 84 ? 16.519 1.080 1.088 1.00 87.75 84 TYR A O 1
ATOM 660 N N . GLY A 1 85 ? 16.331 -0.961 2.028 1.00 91.44 85 GLY A N 1
ATOM 661 C CA . GLY A 1 85 ? 17.445 -0.804 2.961 1.00 91.44 85 GLY A CA 1
ATOM 662 C C . GLY A 1 85 ? 17.199 0.279 4.012 1.00 91.44 85 GLY A C 1
ATOM 663 O O . GLY A 1 85 ? 18.157 0.876 4.502 1.00 91.44 85 GLY A O 1
ATOM 664 N N . VAL A 1 86 ? 15.932 0.566 4.329 1.00 93.88 86 VAL A N 1
ATOM 665 C CA . VAL A 1 86 ? 15.530 1.597 5.292 1.00 93.88 86 VAL A CA 1
ATOM 666 C C . VAL A 1 86 ? 14.554 1.019 6.310 1.00 93.88 86 VAL A C 1
ATOM 668 O O . VAL A 1 86 ? 13.625 0.303 5.954 1.00 93.88 86 VAL A O 1
ATOM 671 N N . SER A 1 87 ? 14.746 1.321 7.593 1.00 95.75 87 SER A N 1
ATOM 672 C CA . SER A 1 87 ? 13.735 0.997 8.603 1.00 95.75 87 SER A CA 1
ATOM 673 C C . SER A 1 87 ? 12.436 1.733 8.287 1.00 95.75 87 SER A C 1
ATOM 675 O O . SER A 1 87 ? 12.462 2.889 7.870 1.00 95.75 87 SER A O 1
ATOM 677 N N . GLY A 1 88 ? 11.301 1.086 8.505 1.00 95.75 88 GLY A N 1
ATOM 678 C CA . GLY A 1 88 ? 10.003 1.718 8.341 1.00 95.75 88 GLY A CA 1
ATOM 679 C C . GLY A 1 88 ? 8.957 1.065 9.219 1.00 95.75 88 GLY A C 1
ATOM 680 O O . GLY A 1 88 ? 9.205 0.006 9.795 1.00 95.75 88 GLY A O 1
ATOM 681 N N . TYR A 1 89 ? 7.798 1.700 9.290 1.00 96.44 89 TYR A N 1
ATOM 682 C CA . TYR A 1 89 ? 6.637 1.239 10.032 1.00 96.44 89 TYR A CA 1
ATOM 683 C C . TYR A 1 89 ? 5.388 1.345 9.167 1.00 96.44 89 TYR A C 1
ATOM 685 O O . TYR A 1 89 ? 5.273 2.270 8.358 1.00 96.44 89 TYR A O 1
ATOM 693 N N . TRP A 1 90 ? 4.481 0.394 9.356 1.00 94.94 90 TRP A N 1
ATOM 694 C CA . TRP A 1 90 ? 3.102 0.473 8.892 1.00 94.94 90 TRP A CA 1
ATOM 695 C C . TRP A 1 90 ? 2.194 0.902 10.049 1.00 94.94 90 TRP A C 1
ATOM 697 O O . TRP A 1 90 ? 2.487 0.624 11.215 1.00 94.94 90 TRP A O 1
ATOM 707 N N . ILE A 1 91 ? 1.095 1.574 9.720 1.00 95.19 91 ILE A N 1
ATOM 708 C CA . ILE A 1 91 ? -0.000 1.928 10.623 1.00 95.19 91 ILE A CA 1
ATOM 709 C C . ILE A 1 91 ? -1.296 1.545 9.913 1.00 95.19 91 ILE A C 1
ATOM 711 O O . ILE A 1 91 ? -1.667 2.189 8.937 1.00 95.19 91 ILE A O 1
ATOM 715 N N . ASN A 1 92 ? -1.980 0.526 10.413 1.00 93.56 92 ASN A N 1
ATOM 716 C CA . ASN A 1 92 ? -3.291 0.098 9.944 1.00 93.56 92 ASN A CA 1
ATOM 717 C C . ASN A 1 92 ? -4.381 0.695 10.823 1.00 93.56 92 ASN A C 1
ATOM 719 O O . ASN A 1 92 ? -4.248 0.721 12.047 1.00 93.56 92 ASN A O 1
ATOM 723 N N . LEU A 1 93 ? -5.458 1.167 10.210 1.00 93.88 93 LEU A N 1
ATOM 724 C CA . LEU A 1 93 ? -6.587 1.748 10.923 1.00 93.88 93 LEU A CA 1
ATOM 725 C C . LEU A 1 93 ? -7.892 1.551 10.164 1.00 93.88 93 LEU A C 1
ATOM 727 O O . LEU A 1 93 ? -7.914 1.448 8.939 1.00 93.88 93 LEU A O 1
ATOM 731 N N . ASP A 1 94 ? -8.982 1.593 10.917 1.00 91.56 94 ASP A N 1
ATOM 732 C CA . ASP A 1 94 ? -10.325 1.729 10.381 1.00 91.56 94 ASP A CA 1
ATOM 733 C C . ASP A 1 94 ? -10.735 3.198 10.363 1.00 91.56 94 ASP A C 1
ATOM 735 O O . ASP A 1 94 ? -10.629 3.889 11.374 1.00 91.56 94 ASP A O 1
ATOM 739 N N . ASN A 1 95 ? -11.263 3.662 9.236 1.00 89.94 95 ASN A N 1
ATOM 740 C CA . ASN A 1 95 ? -11.891 4.971 9.104 1.00 89.94 95 ASN A CA 1
ATOM 741 C C . ASN A 1 95 ? -13.288 4.794 8.507 1.00 89.94 95 ASN A C 1
ATOM 743 O O . ASN A 1 95 ? -13.427 4.431 7.339 1.00 89.94 95 ASN A O 1
ATOM 747 N N . HIS A 1 96 ? -14.331 4.988 9.319 1.00 85.25 96 HIS A N 1
ATOM 748 C CA . HIS A 1 96 ? -15.729 4.792 8.904 1.00 85.25 96 HIS A CA 1
ATOM 749 C C . HIS A 1 96 ? -16.005 3.429 8.225 1.00 85.25 96 HIS A C 1
ATOM 751 O O . HIS A 1 96 ? -16.773 3.337 7.267 1.00 85.25 96 HIS A O 1
ATOM 757 N N . GLY A 1 97 ? -15.385 2.357 8.737 1.00 82.81 97 GLY A N 1
ATOM 758 C CA . GLY A 1 97 ? -15.547 0.988 8.229 1.00 82.81 97 GLY A CA 1
ATOM 759 C C . GLY A 1 97 ? -14.690 0.650 7.007 1.00 82.81 97 GLY A C 1
ATOM 760 O O . GLY A 1 97 ? -14.947 -0.359 6.355 1.00 82.81 97 GLY A O 1
ATOM 761 N N . ARG A 1 98 ? -13.705 1.493 6.678 1.00 86.00 98 ARG A N 1
ATOM 762 C CA . ARG A 1 98 ? -12.731 1.254 5.609 1.00 86.00 98 ARG A CA 1
ATOM 763 C C . ARG A 1 98 ? -11.341 1.071 6.194 1.00 86.00 98 ARG A C 1
ATOM 765 O O . ARG A 1 98 ? -10.923 1.882 7.020 1.00 86.00 98 ARG A O 1
ATOM 772 N N . GLN A 1 99 ? -10.625 0.065 5.704 1.00 90.06 99 GLN A N 1
ATOM 773 C CA . GLN A 1 99 ? -9.241 -0.181 6.086 1.00 90.06 99 GLN A CA 1
ATOM 774 C C . GLN A 1 99 ? -8.314 0.782 5.335 1.00 90.06 99 GLN A C 1
ATOM 776 O O . GLN A 1 99 ? -8.348 0.879 4.105 1.00 90.06 99 GLN A O 1
ATOM 781 N N . LEU A 1 100 ? -7.481 1.497 6.081 1.00 92.56 100 LEU A N 1
ATOM 782 C CA . LEU A 1 100 ? -6.410 2.341 5.562 1.00 92.56 100 LEU A CA 1
ATOM 783 C C . LEU A 1 100 ? -5.082 1.877 6.138 1.00 92.56 100 LEU A C 1
ATOM 785 O O . LEU A 1 100 ? -5.009 1.505 7.310 1.00 92.56 100 LEU A O 1
ATOM 789 N N . GLU A 1 101 ? -4.034 1.986 5.328 1.00 94.25 101 GLU A N 1
ATOM 790 C CA . GLU A 1 101 ? -2.672 1.734 5.774 1.00 94.25 101 GLU A CA 1
ATOM 791 C C . GLU A 1 101 ? -1.795 2.956 5.504 1.00 94.25 101 GLU A C 1
ATOM 793 O O . GLU A 1 101 ? -1.839 3.571 4.436 1.00 94.25 101 GLU A O 1
ATOM 798 N N . PHE A 1 102 ? -0.972 3.328 6.477 1.00 95.69 102 PHE A N 1
ATOM 799 C CA . PHE A 1 102 ? 0.05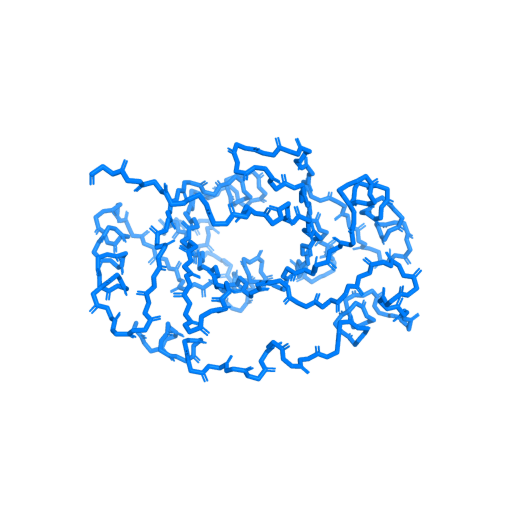3 4.345 6.313 1.00 95.69 102 PHE A CA 1
ATOM 800 C C . PHE A 1 102 ? 1.440 3.751 6.476 1.00 95.69 102 PHE A C 1
ATOM 802 O O . PHE A 1 102 ? 1.677 2.944 7.367 1.00 95.69 102 PHE A O 1
ATOM 809 N N . PHE A 1 103 ? 2.381 4.237 5.675 1.00 95.88 103 PHE A N 1
ATOM 810 C CA . PHE A 1 103 ? 3.790 3.896 5.771 1.00 95.88 103 PHE A CA 1
ATOM 811 C C . PHE A 1 103 ? 4.633 5.117 6.103 1.00 95.88 103 PHE A C 1
ATOM 813 O O . PHE A 1 103 ? 4.541 6.154 5.444 1.00 95.88 103 PHE A O 1
ATOM 820 N N . ALA A 1 104 ? 5.528 4.956 7.071 1.00 96.38 104 ALA A N 1
ATOM 821 C CA . ALA A 1 104 ? 6.575 5.920 7.372 1.00 96.38 104 ALA A CA 1
ATOM 822 C C . ALA A 1 104 ? 7.944 5.233 7.330 1.00 96.38 104 ALA A C 1
ATOM 824 O O . ALA A 1 104 ? 8.097 4.093 7.769 1.00 96.38 104 ALA A O 1
ATOM 825 N N . CYS A 1 105 ? 8.958 5.926 6.818 1.00 97.31 105 CYS A N 1
ATOM 826 C CA . CYS A 1 105 ? 10.325 5.403 6.737 1.00 97.31 105 CYS A CA 1
ATOM 827 C C . CYS A 1 105 ? 11.289 6.277 7.529 1.00 97.31 105 CYS A C 1
ATOM 829 O O . CYS A 1 105 ? 11.125 7.491 7.609 1.00 97.31 105 CYS A O 1
ATOM 831 N N . ARG A 1 106 ? 12.332 5.673 8.091 1.00 97.31 106 ARG A N 1
ATOM 832 C CA . ARG A 1 106 ? 13.342 6.422 8.825 1.00 97.31 106 ARG A CA 1
ATOM 833 C C . ARG A 1 106 ? 14.121 7.334 7.883 1.00 97.31 106 ARG A C 1
ATOM 835 O O . ARG A 1 106 ? 14.580 6.903 6.824 1.00 97.31 106 ARG A O 1
ATOM 842 N N . GLU A 1 107 ? 14.340 8.575 8.300 1.00 97.19 107 GLU A N 1
ATOM 843 C CA . GLU A 1 107 ? 15.191 9.508 7.575 1.00 97.19 107 GLU A CA 1
ATOM 844 C C . GLU A 1 107 ? 16.635 8.980 7.567 1.00 97.19 107 GLU A C 1
ATOM 846 O O . GLU A 1 107 ? 17.316 8.915 8.592 1.00 97.19 107 GLU A O 1
ATOM 851 N N . THR A 1 108 ? 17.108 8.574 6.390 1.00 96.44 108 THR A N 1
ATOM 852 C CA . THR A 1 108 ? 18.495 8.159 6.149 1.00 96.44 108 THR A CA 1
ATOM 853 C C . THR A 1 108 ? 19.001 8.818 4.875 1.00 96.44 108 THR A C 1
ATOM 855 O O . THR A 1 108 ? 18.221 9.096 3.966 1.00 96.44 108 THR A O 1
ATOM 858 N N . SER A 1 109 ? 20.309 9.055 4.759 1.00 96.06 109 SER A N 1
ATOM 859 C CA . SER A 1 109 ? 20.864 9.711 3.566 1.00 96.06 109 SER A CA 1
ATOM 860 C C . SER A 1 109 ? 20.582 8.936 2.273 1.00 96.06 109 SER A C 1
ATOM 862 O O . SER A 1 109 ? 20.348 9.552 1.239 1.00 96.06 109 SER A O 1
ATOM 864 N N . SER A 1 110 ? 20.571 7.599 2.323 1.00 95.19 110 SER A N 1
ATOM 865 C CA . SER A 1 110 ? 20.254 6.746 1.171 1.00 95.19 110 SER A CA 1
ATOM 866 C C . SER A 1 110 ? 18.783 6.836 0.772 1.00 95.19 110 SER A C 1
ATOM 868 O O . SER A 1 110 ? 18.485 6.937 -0.416 1.00 95.19 110 SER A O 1
ATOM 870 N N . TRP A 1 111 ? 17.866 6.839 1.743 1.00 96.06 111 TRP A N 1
ATOM 871 C CA . TRP A 1 111 ? 16.441 7.020 1.479 1.00 96.06 111 TRP A CA 1
ATOM 872 C C . TRP A 1 111 ? 16.161 8.417 0.925 1.00 96.06 111 TRP A C 1
ATOM 874 O O . TRP A 1 111 ? 15.536 8.562 -0.123 1.00 96.06 111 TRP A O 1
ATOM 884 N N . MET A 1 112 ? 16.733 9.443 1.555 1.00 97.25 112 MET A N 1
ATOM 885 C CA . MET A 1 112 ? 16.541 10.841 1.171 1.00 97.25 112 MET A CA 1
ATOM 886 C C . MET A 1 112 ? 17.171 11.209 -0.174 1.00 97.25 112 MET A C 1
ATOM 888 O O . MET A 1 112 ? 16.756 12.196 -0.780 1.00 97.25 112 MET A O 1
ATOM 892 N N . ALA A 1 113 ? 18.126 10.418 -0.672 1.00 96.50 113 ALA A N 1
ATOM 893 C CA . ALA A 1 113 ? 18.686 10.590 -2.011 1.00 96.50 113 ALA A CA 1
ATOM 894 C C . ALA A 1 113 ? 17.673 10.285 -3.133 1.00 96.50 113 ALA A C 1
ATOM 896 O O . ALA A 1 113 ? 17.862 10.742 -4.261 1.00 96.50 113 ALA A O 1
ATOM 897 N N . ARG A 1 114 ? 16.601 9.533 -2.845 1.00 95.75 114 ARG A N 1
ATOM 898 C CA . ARG A 1 114 ? 15.507 9.288 -3.796 1.00 95.75 114 ARG A CA 1
ATOM 899 C C . ARG A 1 114 ? 14.567 10.495 -3.846 1.00 95.75 114 ARG A C 1
ATOM 901 O O . ARG A 1 114 ? 14.236 11.020 -2.783 1.00 95.75 114 ARG A O 1
ATOM 908 N N . PRO A 1 115 ? 14.073 10.923 -5.019 1.00 95.81 115 PRO A N 1
ATOM 909 C CA . PRO A 1 115 ? 13.030 11.943 -5.114 1.00 95.81 115 PRO A CA 1
ATOM 910 C C . PRO A 1 115 ? 11.778 11.572 -4.308 1.00 95.81 115 PRO A C 1
ATOM 912 O O . PRO A 1 115 ? 11.408 10.402 -4.246 1.00 95.81 115 PRO A O 1
ATOM 915 N N . GLN A 1 116 ? 11.085 12.563 -3.741 1.00 94.69 116 GLN A N 1
ATOM 916 C CA . GLN A 1 116 ? 9.885 12.336 -2.922 1.00 94.69 116 GLN A CA 1
ATOM 917 C C . GLN A 1 116 ? 8.816 11.507 -3.653 1.00 94.69 116 GLN A C 1
ATOM 919 O O . GLN A 1 116 ? 8.289 10.556 -3.086 1.00 94.69 116 GLN A O 1
ATOM 924 N N . GLU A 1 117 ? 8.552 11.812 -4.924 1.00 94.12 117 GLU A N 1
ATOM 925 C CA . GLU A 1 117 ? 7.595 11.063 -5.752 1.00 94.12 117 GLU A CA 1
ATOM 926 C C . GLU A 1 117 ? 7.996 9.596 -5.941 1.00 94.12 117 GLU A C 1
ATOM 928 O O . GLU A 1 117 ? 7.150 8.705 -5.968 1.00 94.12 117 GLU A O 1
ATOM 933 N N . GLU A 1 118 ? 9.298 9.319 -6.024 1.00 94.81 118 GLU A N 1
ATOM 934 C CA . GLU A 1 118 ? 9.785 7.946 -6.078 1.00 94.81 118 GLU A CA 1
ATOM 935 C C . GLU A 1 118 ? 9.523 7.229 -4.752 1.00 94.81 118 GLU A C 1
ATOM 937 O O . GLU A 1 118 ? 8.996 6.122 -4.766 1.00 94.81 118 GLU A O 1
ATOM 942 N N . ARG A 1 119 ? 9.819 7.868 -3.614 1.00 95.12 119 ARG A N 1
ATOM 943 C CA . ARG A 1 119 ? 9.565 7.302 -2.278 1.00 95.12 119 ARG A CA 1
ATOM 944 C C . ARG A 1 119 ? 8.083 7.001 -2.066 1.00 95.12 119 ARG A C 1
ATOM 946 O O . ARG A 1 119 ? 7.746 5.897 -1.646 1.00 95.12 119 ARG A O 1
ATOM 953 N N . LYS A 1 120 ? 7.204 7.936 -2.449 1.00 94.00 120 LYS A N 1
ATOM 954 C CA . LYS A 1 120 ? 5.746 7.748 -2.417 1.00 94.00 120 LYS A CA 1
ATOM 955 C C . LYS A 1 120 ? 5.317 6.538 -3.229 1.00 94.00 120 LYS A C 1
ATOM 957 O O . LYS A 1 120 ? 4.621 5.679 -2.708 1.00 94.00 120 LYS A O 1
ATOM 962 N N . ARG A 1 121 ? 5.772 6.441 -4.475 1.00 92.94 121 ARG A N 1
ATOM 963 C CA . ARG A 1 121 ? 5.430 5.345 -5.390 1.00 92.94 121 ARG A CA 1
ATOM 964 C C . ARG A 1 121 ? 5.943 3.975 -4.936 1.00 92.94 121 ARG A C 1
ATOM 966 O O . ARG A 1 121 ? 5.317 2.976 -5.258 1.00 92.94 121 ARG A O 1
ATOM 973 N N . LEU A 1 122 ? 7.074 3.925 -4.230 1.00 92.31 122 LEU A N 1
ATOM 974 C CA . LEU A 1 122 ? 7.633 2.681 -3.688 1.00 92.31 122 LEU A CA 1
ATOM 975 C C . LEU A 1 122 ? 6.860 2.169 -2.464 1.00 92.31 122 LEU A C 1
ATOM 977 O O . LEU A 1 122 ? 6.833 0.968 -2.227 1.00 92.31 122 LEU A O 1
ATOM 981 N N . MET A 1 123 ? 6.262 3.071 -1.682 1.00 94.25 123 MET A N 1
ATOM 982 C CA . MET A 1 123 ? 5.639 2.741 -0.394 1.00 94.25 123 MET A CA 1
ATOM 983 C C . MET A 1 123 ? 4.107 2.844 -0.399 1.00 94.25 123 MET A C 1
ATOM 985 O O . MET A 1 123 ? 3.475 2.373 0.537 1.00 94.25 123 MET A O 1
ATOM 989 N N . SER A 1 124 ? 3.501 3.443 -1.426 1.00 94.19 124 SER A N 1
ATOM 990 C CA . SER A 1 124 ? 2.043 3.585 -1.553 1.00 94.19 124 SER A CA 1
ATOM 991 C C . SER A 1 124 ? 1.508 2.635 -2.613 1.00 94.19 124 SER A C 1
ATOM 993 O O . SER A 1 124 ? 2.108 2.518 -3.684 1.00 94.19 124 SER A O 1
ATOM 995 N N . HIS A 1 125 ? 0.386 1.980 -2.333 1.00 94.88 125 HIS A N 1
ATOM 996 C CA . HIS A 1 125 ? -0.219 1.006 -3.236 1.00 94.88 125 HIS A CA 1
ATOM 997 C C . HIS A 1 125 ? -1.667 0.669 -2.845 1.00 94.88 125 HIS A C 1
ATOM 999 O O . HIS A 1 125 ? -2.050 0.829 -1.688 1.00 94.88 125 HIS A O 1
ATOM 1005 N N . PRO A 1 126 ? -2.488 0.186 -3.791 1.00 95.12 126 PRO A N 1
ATOM 1006 C CA . PRO A 1 126 ? -3.740 -0.474 -3.453 1.00 95.12 126 PRO A CA 1
ATOM 1007 C C . PRO A 1 126 ? -3.495 -1.914 -2.986 1.00 95.12 126 PRO A C 1
ATOM 1009 O O . PRO A 1 126 ? -2.737 -2.658 -3.620 1.00 95.12 126 PRO A O 1
ATOM 1012 N N . GLY A 1 127 ? -4.223 -2.316 -1.946 1.00 96.00 127 GLY A N 1
ATOM 1013 C CA . GLY A 1 127 ? -4.463 -3.714 -1.607 1.00 96.00 127 GLY A CA 1
ATOM 1014 C C . GLY A 1 127 ? -5.746 -4.195 -2.272 1.00 96.00 127 GLY A C 1
ATOM 1015 O O . GLY A 1 127 ? -6.813 -3.611 -2.078 1.00 96.00 127 GLY A O 1
ATOM 1016 N N . LEU A 1 128 ? -5.655 -5.242 -3.085 1.00 97.12 128 LEU A N 1
ATOM 1017 C CA . LEU A 1 128 ? -6.774 -5.808 -3.831 1.00 97.12 128 LEU A CA 1
ATOM 1018 C C . LEU A 1 128 ? -7.303 -7.056 -3.130 1.00 97.12 128 LEU A C 1
ATOM 1020 O O . LEU A 1 128 ? -6.548 -7.991 -2.862 1.00 97.12 128 LEU A O 1
ATOM 1024 N N . GLU A 1 129 ? -8.607 -7.073 -2.865 1.00 96.19 129 GLU A N 1
ATOM 1025 C CA . GLU A 1 129 ? -9.264 -8.177 -2.169 1.00 96.19 129 GLU A CA 1
ATOM 1026 C C . GLU A 1 129 ? -9.398 -9.393 -3.091 1.00 96.19 129 GLU A C 1
ATOM 1028 O O . GLU A 1 129 ? -10.022 -9.310 -4.154 1.00 96.19 129 GLU A O 1
ATOM 1033 N N . VAL A 1 130 ? -8.840 -10.523 -2.662 1.00 97.31 130 VAL A N 1
ATOM 1034 C CA . VAL A 1 130 ? -8.901 -11.815 -3.347 1.00 97.31 130 VAL A CA 1
ATOM 1035 C C . VAL A 1 130 ? -9.886 -12.743 -2.642 1.00 97.31 130 VAL A C 1
ATOM 1037 O O . VAL A 1 130 ? -9.893 -12.881 -1.420 1.00 97.31 130 VAL A O 1
ATOM 1040 N N . ASP A 1 131 ? -10.691 -13.444 -3.435 1.00 94.69 131 ASP A N 1
ATOM 1041 C CA . ASP A 1 131 ? -11.809 -14.273 -2.978 1.00 94.69 131 ASP A CA 1
ATOM 1042 C C . ASP A 1 131 ? -11.453 -15.373 -1.991 1.00 94.69 131 ASP A C 1
ATOM 1044 O O . ASP A 1 131 ? -12.281 -15.729 -1.150 1.00 94.69 131 ASP A O 1
ATOM 1048 N N . ALA A 1 132 ? -10.264 -15.944 -2.144 1.00 93.88 132 ALA A N 1
ATOM 1049 C CA . ALA A 1 132 ? -9.831 -17.106 -1.396 1.00 93.88 132 ALA A CA 1
ATOM 1050 C C . ALA A 1 132 ? -8.319 -17.045 -1.140 1.00 93.88 132 ALA A C 1
ATOM 1052 O O . ALA A 1 132 ? -7.563 -16.638 -2.031 1.00 93.88 132 ALA A O 1
ATOM 1053 N N . PRO A 1 133 ? -7.857 -17.479 0.043 1.00 95.44 133 PRO A N 1
ATOM 1054 C CA . PRO A 1 133 ? -6.452 -17.376 0.419 1.00 95.44 133 PRO A CA 1
ATOM 1055 C C . PRO A 1 133 ? -5.556 -18.228 -0.487 1.00 95.44 133 PRO A C 1
ATOM 1057 O O . PRO A 1 133 ? -4.467 -17.800 -0.864 1.00 95.44 133 PRO A O 1
ATOM 1060 N N . GLU A 1 134 ? -6.027 -19.400 -0.924 1.00 95.12 134 GLU A N 1
ATOM 1061 C CA . GLU A 1 134 ? -5.293 -20.284 -1.832 1.00 95.12 134 GLU A CA 1
ATOM 1062 C C . GLU A 1 134 ? -5.058 -19.694 -3.230 1.00 95.12 134 GLU A C 1
ATOM 1064 O O . GLU A 1 134 ? -4.216 -20.206 -3.968 1.00 95.12 134 GLU A O 1
ATOM 1069 N N . LEU A 1 135 ? -5.771 -18.625 -3.604 1.00 96.00 135 LEU A N 1
ATOM 1070 C CA . LEU A 1 135 ? -5.594 -17.958 -4.893 1.00 96.00 135 LEU A CA 1
ATOM 1071 C C . LEU A 1 135 ? -4.476 -16.917 -4.870 1.00 96.00 135 LEU A C 1
ATOM 1073 O O . LEU A 1 135 ? -3.894 -16.659 -5.920 1.00 96.00 135 LEU A O 1
ATOM 1077 N N . VAL A 1 136 ? -4.145 -16.346 -3.709 1.00 97.12 136 VAL A N 1
ATOM 1078 C CA . VAL A 1 136 ? -3.209 -15.214 -3.606 1.00 97.12 136 VAL A CA 1
ATOM 1079 C C . VAL A 1 136 ? -1.837 -15.575 -4.177 1.00 97.12 136 VAL A C 1
ATOM 1081 O O . VAL A 1 136 ? -1.374 -14.930 -5.113 1.00 97.12 136 VAL A O 1
ATOM 1084 N N . GLY A 1 137 ? -1.206 -16.641 -3.676 1.00 96.56 137 GLY A N 1
ATOM 1085 C CA . GLY A 1 137 ? 0.119 -17.082 -4.133 1.00 96.56 137 GLY A CA 1
ATOM 1086 C C . GLY A 1 137 ? 0.175 -17.386 -5.640 1.00 96.56 137 GLY A C 1
ATOM 1087 O O . GLY A 1 137 ? 0.954 -16.750 -6.355 1.00 96.56 137 GLY A O 1
ATOM 1088 N N . PRO A 1 138 ? -0.672 -18.296 -6.162 1.00 96.50 138 PRO A N 1
ATOM 1089 C CA . PRO A 1 138 ? -0.727 -18.593 -7.594 1.00 96.50 138 PRO A CA 1
ATOM 1090 C C . PRO A 1 138 ? -1.019 -17.367 -8.467 1.00 96.50 138 PRO A C 1
ATOM 1092 O O . PRO A 1 138 ? -0.465 -17.241 -9.561 1.00 96.50 138 PRO A O 1
ATOM 1095 N N . LEU A 1 139 ? -1.870 -16.450 -7.998 1.00 96.81 139 LEU A N 1
ATOM 1096 C CA . LEU A 1 139 ? -2.189 -15.232 -8.732 1.00 96.81 139 LEU A CA 1
ATOM 1097 C C . LEU A 1 139 ? -0.995 -14.269 -8.775 1.00 96.81 139 LEU A C 1
ATOM 1099 O O . LEU A 1 139 ? -0.730 -13.707 -9.836 1.00 96.81 139 LEU A O 1
ATOM 1103 N N . LEU A 1 140 ? -0.225 -14.132 -7.689 1.00 96.81 140 LEU A N 1
ATOM 1104 C CA . LEU A 1 140 ? 1.028 -13.365 -7.696 1.00 96.81 140 LEU A CA 1
ATOM 1105 C C . LEU A 1 140 ? 1.999 -13.905 -8.750 1.00 96.81 140 LEU A C 1
ATOM 1107 O O . LEU A 1 140 ? 2.515 -13.140 -9.564 1.00 96.81 140 LEU A O 1
ATOM 1111 N N . GLU A 1 141 ? 2.226 -15.219 -8.775 1.00 95.75 141 GLU A N 1
ATOM 1112 C CA . GLU A 1 141 ? 3.117 -15.852 -9.754 1.00 95.75 141 GLU A CA 1
ATOM 1113 C C . GLU A 1 141 ? 2.627 -15.638 -11.189 1.00 95.75 141 GLU A C 1
ATOM 1115 O O . GLU A 1 141 ? 3.401 -15.255 -12.072 1.00 95.75 141 GLU A O 1
ATOM 1120 N N . PHE A 1 142 ? 1.327 -15.829 -11.420 1.00 95.62 142 PHE A N 1
ATOM 1121 C CA . PHE A 1 142 ? 0.716 -15.612 -12.723 1.00 95.62 142 PHE A CA 1
ATOM 1122 C C . PHE A 1 142 ? 0.871 -14.162 -13.194 1.00 95.62 142 PHE A C 1
ATOM 1124 O O . PHE A 1 142 ? 1.314 -13.928 -14.320 1.00 95.62 142 PHE A O 1
ATOM 1131 N N . LEU A 1 143 ? 0.551 -13.183 -12.344 1.00 95.19 143 LEU A N 1
ATOM 1132 C CA . LEU A 1 143 ? 0.649 -11.767 -12.695 1.00 95.19 143 LEU A CA 1
ATOM 1133 C C . LEU A 1 143 ? 2.101 -11.322 -12.885 1.00 95.19 143 LEU A C 1
ATOM 1135 O O . LEU A 1 143 ? 2.365 -10.528 -13.787 1.00 95.19 143 LEU A O 1
ATOM 1139 N N . ALA A 1 144 ? 3.046 -11.869 -12.112 1.00 93.88 144 ALA A N 1
ATOM 1140 C CA . ALA A 1 144 ? 4.471 -11.602 -12.289 1.00 93.88 144 ALA A CA 1
ATOM 1141 C C . ALA A 1 144 ? 4.973 -12.023 -13.681 1.00 93.88 144 ALA A C 1
ATOM 1143 O O . ALA A 1 144 ? 5.814 -11.330 -14.253 1.00 93.88 144 ALA A O 1
ATOM 1144 N N . VAL A 1 145 ? 4.440 -13.118 -14.237 1.00 92.31 145 VAL A N 1
ATOM 1145 C CA . VAL A 1 145 ? 4.741 -13.590 -15.602 1.00 92.31 145 VAL A CA 1
ATOM 1146 C C . VAL A 1 145 ? 3.945 -12.824 -16.663 1.00 92.31 145 VAL A C 1
ATOM 1148 O O . VAL A 1 145 ? 4.455 -12.564 -17.755 1.00 92.31 145 VAL A O 1
ATOM 1151 N N . LEU A 1 146 ? 2.687 -12.484 -16.372 1.00 89.25 146 LEU A N 1
ATOM 1152 C CA . LEU A 1 146 ? 1.789 -11.809 -17.308 1.00 89.25 146 LEU A CA 1
ATOM 1153 C C . LEU A 1 146 ? 2.207 -10.358 -17.577 1.00 89.25 146 LEU A C 1
ATOM 1155 O O . LEU A 1 146 ? 2.055 -9.873 -18.706 1.00 89.25 146 LEU A O 1
ATOM 1159 N N . GLY A 1 147 ? 2.678 -9.668 -16.538 1.00 79.25 147 GLY A N 1
ATOM 1160 C CA . GLY A 1 147 ? 3.142 -8.293 -16.600 1.00 79.25 147 GLY A CA 1
ATOM 1161 C C . GLY A 1 147 ? 4.531 -8.196 -17.226 1.00 79.25 147 GLY A C 1
ATOM 1162 O O . GLY A 1 147 ? 5.464 -8.931 -16.901 1.00 79.25 147 GLY A O 1
ATOM 1163 N N . HIS A 1 148 ? 4.704 -7.247 -18.143 1.00 74.50 148 HIS A N 1
ATOM 1164 C CA . HIS A 1 148 ? 6.031 -6.963 -18.668 1.00 74.50 148 HIS A CA 1
ATOM 1165 C C . HIS A 1 148 ? 6.825 -6.208 -17.597 1.00 74.50 148 HIS A C 1
ATOM 1167 O O . HIS A 1 148 ? 6.493 -5.072 -17.267 1.00 74.50 148 HIS A O 1
ATOM 1173 N N . ARG A 1 149 ? 7.903 -6.820 -17.089 1.00 88.56 149 ARG A N 1
ATOM 1174 C CA . ARG A 1 149 ? 8.762 -6.260 -16.027 1.00 88.56 149 ARG A CA 1
ATOM 1175 C C . ARG A 1 149 ? 8.074 -6.159 -14.663 1.00 88.56 149 ARG A C 1
ATOM 1177 O O . ARG A 1 149 ? 8.326 -5.208 -13.932 1.00 88.56 149 ARG A O 1
ATOM 1184 N N . THR A 1 150 ? 7.252 -7.131 -14.302 1.00 91.94 150 THR A N 1
ATOM 1185 C CA . THR A 1 150 ? 6.751 -7.301 -12.932 1.00 91.94 150 THR A CA 1
ATOM 1186 C C . THR A 1 150 ? 7.566 -8.345 -12.172 1.00 91.94 150 THR A C 1
ATOM 1188 O O . THR A 1 150 ? 8.093 -9.279 -12.769 1.00 91.94 150 THR A O 1
ATOM 1191 N N . SER A 1 151 ? 7.679 -8.189 -10.855 1.00 91.19 151 SER A N 1
ATOM 1192 C CA . SER A 1 151 ? 8.286 -9.171 -9.953 1.00 91.19 151 SER A CA 1
ATOM 1193 C C . SER A 1 151 ? 7.426 -9.329 -8.711 1.00 91.19 151 SER A C 1
ATOM 1195 O O . SER A 1 151 ? 6.952 -8.333 -8.167 1.00 91.19 151 SER A O 1
ATOM 1197 N N . SER A 1 152 ? 7.277 -10.562 -8.230 1.00 91.50 152 SER A N 1
ATOM 1198 C CA . SER A 1 152 ? 6.809 -10.793 -6.863 1.00 91.50 152 SER A CA 1
ATOM 1199 C C . SER A 1 152 ? 7.887 -10.302 -5.899 1.00 91.50 152 SER A C 1
ATOM 1201 O O . SER A 1 152 ? 9.068 -10.610 -6.086 1.00 91.50 152 SER A O 1
ATOM 1203 N N . LEU A 1 153 ? 7.496 -9.474 -4.935 1.00 88.31 153 LEU A N 1
ATOM 1204 C CA . LEU A 1 153 ? 8.373 -9.005 -3.868 1.00 88.31 153 LEU A CA 1
ATOM 1205 C C . LEU A 1 153 ? 8.292 -9.954 -2.679 1.00 88.31 153 LEU A C 1
ATOM 1207 O O . LEU A 1 153 ? 9.304 -10.465 -2.210 1.00 88.31 153 LEU A O 1
ATOM 1211 N N . HIS A 1 154 ? 7.079 -10.190 -2.196 1.00 90.12 154 HIS A N 1
ATOM 1212 C CA . HIS A 1 154 ? 6.833 -10.889 -0.947 1.00 90.12 154 HIS A CA 1
ATOM 1213 C C . HIS A 1 154 ? 5.506 -11.636 -1.021 1.00 90.12 154 HIS A C 1
ATOM 1215 O O . HIS A 1 154 ? 4.580 -11.197 -1.701 1.00 90.12 154 HIS A O 1
ATOM 1221 N N . PHE A 1 155 ? 5.431 -12.751 -0.309 1.00 93.44 155 PHE A N 1
ATOM 1222 C CA . PHE A 1 155 ? 4.221 -13.526 -0.107 1.00 93.44 155 PHE A CA 1
ATOM 1223 C C . PHE A 1 155 ? 4.265 -14.097 1.307 1.00 93.44 155 PHE A C 1
ATOM 1225 O O . PHE A 1 155 ? 5.262 -14.722 1.672 1.00 93.44 155 PHE A O 1
ATOM 1232 N N . GLU A 1 156 ? 3.194 -13.886 2.065 1.00 91.94 156 GLU A N 1
ATOM 1233 C CA . GLU A 1 156 ? 3.014 -14.404 3.416 1.00 91.94 156 GLU A CA 1
ATOM 1234 C C . GLU A 1 156 ? 1.696 -15.192 3.472 1.00 91.94 156 GLU A C 1
ATOM 1236 O O . GLU A 1 156 ? 0.606 -14.610 3.391 1.00 91.94 156 GLU A O 1
ATOM 1241 N N . PRO A 1 157 ? 1.760 -16.530 3.559 1.00 92.62 157 PRO A N 1
ATOM 1242 C CA . PRO A 1 157 ? 0.573 -17.344 3.747 1.00 92.62 157 PRO A CA 1
ATOM 1243 C C . PRO A 1 157 ? 0.139 -17.324 5.213 1.00 92.62 157 PRO A C 1
ATOM 1245 O O . PRO A 1 157 ? 0.861 -17.838 6.062 1.00 92.62 157 PRO A O 1
ATOM 1248 N N . MET A 1 158 ? -1.078 -16.839 5.481 1.00 87.25 158 MET A N 1
ATOM 1249 C CA . MET A 1 158 ? -1.715 -16.874 6.804 1.00 87.25 158 MET A CA 1
ATOM 1250 C C . MET A 1 158 ? -0.812 -16.309 7.907 1.00 87.25 158 MET A C 1
ATOM 1252 O O . MET A 1 158 ? -0.264 -17.036 8.739 1.00 87.25 158 MET A O 1
ATOM 1256 N N . ASP A 1 159 ? -0.675 -14.990 7.900 1.00 82.94 159 ASP A N 1
ATOM 1257 C CA . ASP A 1 159 ? 0.057 -14.253 8.914 1.00 82.94 159 ASP A CA 1
ATOM 1258 C C . ASP A 1 159 ? -0.589 -14.382 10.312 1.00 82.94 159 ASP A C 1
ATOM 1260 O O . ASP A 1 159 ? -1.592 -15.070 10.534 1.00 82.94 159 ASP A O 1
ATOM 1264 N N . GLN A 1 160 ? -0.017 -13.688 11.297 1.00 75.56 160 GLN A N 1
ATOM 1265 C CA . GLN A 1 160 ? -0.496 -13.732 12.684 1.00 75.56 160 GLN A CA 1
ATOM 1266 C C . GLN A 1 160 ? -1.914 -13.163 12.871 1.00 75.56 160 GLN A C 1
ATOM 1268 O O . GLN A 1 160 ? -2.523 -13.391 13.918 1.00 75.56 160 GLN A O 1
ATOM 1273 N N . LEU A 1 161 ? -2.430 -12.427 11.885 1.00 74.19 161 LEU A N 1
ATOM 1274 C CA . LEU A 1 161 ? -3.762 -11.830 11.865 1.00 74.19 161 LEU A CA 1
ATOM 1275 C C . LEU A 1 161 ? -4.763 -12.666 11.049 1.00 74.19 161 LEU A C 1
ATOM 1277 O O . LEU A 1 161 ? -5.955 -12.365 11.062 1.00 74.19 161 LEU A O 1
ATOM 1281 N N . GLY A 1 162 ? -4.311 -13.745 10.400 1.00 81.50 162 GLY A N 1
ATOM 1282 C CA . GLY A 1 162 ? -5.139 -14.582 9.532 1.00 81.50 162 GLY A CA 1
ATOM 1283 C C . GLY A 1 162 ? -5.302 -14.016 8.120 1.00 81.50 162 GLY A C 1
ATOM 1284 O O . GLY A 1 162 ? -6.242 -14.399 7.413 1.00 81.50 162 GLY A O 1
ATOM 1285 N N . HIS A 1 163 ? -4.408 -13.116 7.709 1.00 87.94 163 HIS A N 1
ATOM 1286 C CA . HIS A 1 163 ? -4.317 -12.588 6.353 1.00 87.94 163 HIS A CA 1
ATOM 1287 C C . HIS A 1 163 ? -3.429 -13.484 5.501 1.00 87.94 163 HIS A C 1
ATOM 1289 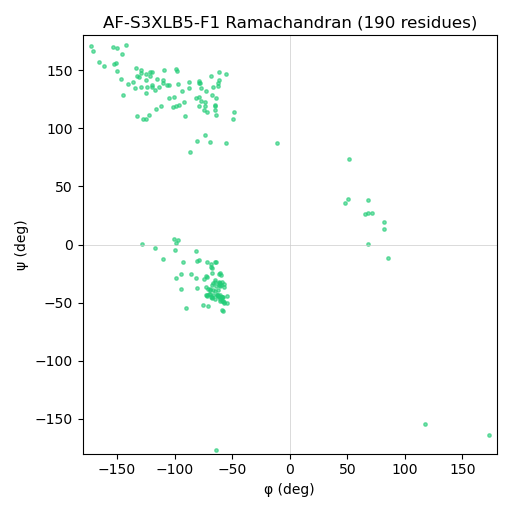O O . HIS A 1 163 ? -2.389 -13.961 5.938 1.00 87.94 1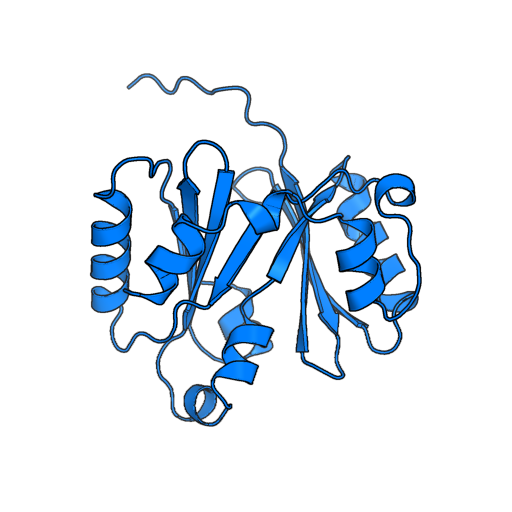63 HIS A O 1
ATOM 1295 N N . THR A 1 164 ? -3.819 -13.715 4.255 1.00 94.75 164 THR A N 1
ATOM 1296 C CA . THR A 1 164 ? -2.904 -14.241 3.238 1.00 94.75 164 THR A CA 1
ATOM 1297 C C . THR A 1 164 ? -2.681 -13.150 2.221 1.00 94.75 164 THR A C 1
ATOM 1299 O O . THR A 1 164 ? -3.641 -12.712 1.592 1.00 94.75 164 THR A O 1
ATOM 1302 N N . TYR A 1 165 ? -1.440 -12.709 2.056 1.00 95.38 165 TYR A N 1
ATOM 1303 C CA . TYR A 1 165 ? -1.165 -11.563 1.205 1.00 95.38 165 TYR A CA 1
ATOM 1304 C C . TYR A 1 165 ? 0.167 -11.668 0.471 1.00 95.38 165 TYR A C 1
ATOM 1306 O O . TYR A 1 165 ? 1.043 -12.469 0.803 1.00 95.38 165 TYR A O 1
ATOM 1314 N N . GLY A 1 166 ? 0.335 -10.841 -0.553 1.00 95.19 166 GLY A N 1
ATOM 1315 C CA . GLY A 1 166 ? 1.635 -10.635 -1.164 1.00 95.19 166 GLY A CA 1
ATOM 1316 C C . GLY A 1 166 ? 1.655 -9.494 -2.163 1.00 95.19 166 GLY A C 1
ATOM 1317 O O . GLY A 1 166 ? 0.626 -8.980 -2.585 1.00 95.19 166 GLY A O 1
ATOM 1318 N N . HIS A 1 167 ? 2.866 -9.091 -2.525 1.00 95.75 167 HIS A N 1
ATOM 1319 C CA . HIS A 1 167 ? 3.131 -7.839 -3.216 1.00 95.75 167 HIS A CA 1
ATOM 1320 C C . HIS A 1 167 ? 3.778 -8.089 -4.573 1.00 95.75 167 HIS A C 1
ATOM 1322 O O . HIS A 1 167 ? 4.740 -8.854 -4.687 1.00 95.75 167 HIS A O 1
ATOM 1328 N N . LEU A 1 168 ? 3.303 -7.379 -5.591 1.00 95.19 168 LEU A N 1
ATOM 1329 C CA . LEU A 1 168 ? 3.933 -7.294 -6.903 1.00 95.19 168 LEU A CA 1
ATOM 1330 C C . LEU A 1 168 ? 4.509 -5.906 -7.094 1.00 95.19 168 LEU A C 1
ATOM 1332 O O . LEU A 1 168 ? 3.852 -4.917 -6.793 1.00 95.19 168 LEU A O 1
ATOM 1336 N N . GLN A 1 169 ? 5.698 -5.830 -7.680 1.00 94.19 169 GLN A N 1
ATOM 1337 C CA . GLN A 1 169 ? 6.308 -4.576 -8.087 1.00 94.19 169 GLN A CA 1
ATOM 1338 C C . GLN A 1 169 ? 6.548 -4.550 -9.587 1.00 94.19 169 GLN A C 1
ATOM 1340 O O . GLN A 1 169 ? 7.084 -5.495 -10.171 1.00 94.19 169 GLN A O 1
ATOM 1345 N N . ARG A 1 170 ? 6.240 -3.418 -10.210 1.00 92.62 170 ARG A N 1
ATOM 1346 C CA . ARG A 1 170 ? 6.758 -3.090 -11.534 1.00 92.62 170 ARG A CA 1
ATOM 1347 C C . ARG A 1 170 ? 8.206 -2.630 -11.442 1.00 92.62 170 ARG A C 1
ATOM 1349 O O . ARG A 1 170 ? 8.517 -1.647 -10.790 1.00 92.62 170 ARG A O 1
ATOM 1356 N N . ILE A 1 171 ? 9.112 -3.279 -12.154 1.00 91.12 171 ILE A N 1
ATOM 1357 C CA . ILE A 1 171 ? 10.552 -2.988 -12.128 1.00 91.12 171 ILE A CA 1
ATOM 1358 C C . ILE A 1 171 ? 10.878 -1.670 -12.852 1.00 91.12 171 ILE A C 1
ATOM 1360 O O . ILE A 1 171 ? 11.897 -1.040 -12.580 1.00 91.12 171 ILE A O 1
ATOM 1364 N N . ASP A 1 172 ? 10.060 -1.250 -13.820 1.00 91.06 172 ASP A N 1
ATOM 1365 C CA . ASP A 1 172 ? 10.317 -0.040 -14.611 1.00 91.06 172 ASP A CA 1
ATOM 1366 C C . ASP A 1 172 ? 10.082 1.255 -13.835 1.00 91.06 172 ASP A C 1
ATOM 1368 O O . ASP A 1 172 ? 10.812 2.229 -14.023 1.00 91.06 172 ASP A O 1
ATOM 1372 N N . ASN A 1 173 ? 9.076 1.257 -12.969 1.00 89.06 173 ASN A N 1
ATOM 1373 C CA . ASN A 1 173 ? 8.657 2.425 -12.220 1.00 89.06 173 ASN A CA 1
ATOM 1374 C C . ASN A 1 173 ? 8.550 2.155 -10.710 1.00 89.06 173 ASN A C 1
ATOM 1376 O O . ASN A 1 173 ? 8.204 3.049 -9.968 1.00 89.06 173 ASN A O 1
ATOM 1380 N N . GLY A 1 174 ? 8.830 0.963 -10.209 1.00 89.25 174 GLY A N 1
ATOM 1381 C CA . GLY A 1 174 ? 8.789 0.658 -8.780 1.00 89.25 174 GLY A CA 1
ATOM 1382 C C . GLY A 1 174 ? 7.402 0.671 -8.129 1.00 89.25 174 GLY A C 1
ATOM 1383 O O . GLY A 1 174 ? 7.348 0.431 -6.928 1.00 89.25 174 GLY A O 1
ATOM 1384 N N . SER A 1 175 ? 6.316 0.936 -8.867 1.00 91.94 175 SER A N 1
ATOM 1385 C CA . SER A 1 175 ? 4.956 0.884 -8.311 1.00 91.94 175 SER A CA 1
ATOM 1386 C C . SER A 1 175 ? 4.629 -0.515 -7.812 1.00 91.94 175 SER A C 1
ATOM 1388 O O . SER A 1 175 ? 5.117 -1.506 -8.368 1.00 91.94 175 SER A O 1
ATOM 1390 N N . VAL A 1 176 ? 3.810 -0.574 -6.768 1.00 93.88 176 VAL A N 1
ATOM 1391 C CA . VAL A 1 176 ? 3.450 -1.804 -6.068 1.00 93.88 176 VAL A CA 1
ATOM 1392 C C . VAL A 1 176 ? 1.934 -1.991 -6.110 1.00 93.88 176 VAL A C 1
ATOM 1394 O O . VAL A 1 176 ? 1.188 -1.014 -6.152 1.00 93.88 176 VAL A O 1
ATOM 1397 N N . ILE A 1 177 ? 1.492 -3.243 -6.129 1.00 95.94 177 ILE A N 1
ATOM 1398 C CA . ILE A 1 177 ? 0.138 -3.645 -5.739 1.00 95.94 177 ILE A CA 1
ATOM 1399 C C . ILE A 1 177 ? 0.251 -4.784 -4.740 1.00 95.94 177 ILE A C 1
ATOM 1401 O O . ILE A 1 177 ? 1.186 -5.589 -4.817 1.00 95.94 177 ILE A O 1
ATOM 1405 N N . GLU A 1 178 ? -0.722 -4.877 -3.852 1.00 96.94 178 GLU A N 1
ATOM 1406 C CA . GLU A 1 178 ? -0.879 -6.014 -2.963 1.00 96.94 178 GLU A CA 1
ATOM 1407 C C . GLU A 1 178 ? -2.114 -6.821 -3.362 1.00 96.94 178 GLU A C 1
ATOM 1409 O O . GLU A 1 178 ? -3.141 -6.275 -3.766 1.00 96.94 178 GLU A O 1
ATOM 1414 N N . LEU A 1 179 ? -2.001 -8.141 -3.268 1.00 97.62 179 LEU A N 1
ATOM 1415 C CA . LEU A 1 179 ? -3.128 -9.058 -3.279 1.00 97.62 179 LEU A CA 1
ATOM 1416 C C . LEU A 1 179 ? -3.333 -9.546 -1.855 1.00 97.62 179 LEU A C 1
ATOM 1418 O O . LEU A 1 179 ? -2.391 -10.077 -1.270 1.00 97.62 179 LEU A O 1
ATOM 1422 N N . VAL A 1 180 ? -4.541 -9.399 -1.323 1.00 96.00 180 VAL A N 1
ATOM 1423 C CA . VAL A 1 180 ? -4.850 -9.726 0.068 1.00 96.00 180 VAL A CA 1
ATOM 1424 C C . VAL A 1 180 ? -6.145 -10.517 0.161 1.00 96.00 180 VAL A C 1
ATOM 1426 O O . VAL A 1 180 ? -7.156 -10.184 -0.451 1.00 96.00 180 VAL A O 1
ATOM 1429 N N . HIS A 1 181 ? -6.113 -11.573 0.958 1.00 95.38 181 HIS A N 1
ATOM 1430 C CA . HIS A 1 181 ? -7.291 -12.241 1.472 1.00 95.38 181 HIS A CA 1
ATOM 1431 C C . HIS A 1 181 ? -7.305 -12.089 2.990 1.00 95.38 181 HIS A C 1
ATOM 1433 O O . HIS A 1 181 ? -6.434 -12.626 3.679 1.00 95.38 181 HIS A O 1
ATOM 1439 N N . GLU A 1 182 ? -8.314 -11.399 3.510 1.00 89.62 182 GLU A N 1
ATOM 1440 C CA . GLU A 1 182 ? -8.616 -11.384 4.934 1.00 89.62 182 GLU A CA 1
ATOM 1441 C C . GLU A 1 182 ? -9.750 -12.371 5.205 1.00 89.62 182 GLU A C 1
ATOM 1443 O O . GLU A 1 182 ? -10.867 -12.235 4.698 1.00 89.62 182 GLU A O 1
ATOM 1448 N N . THR A 1 183 ? -9.473 -13.375 6.036 1.00 80.94 183 THR A N 1
ATOM 1449 C CA . THR A 1 183 ? -10.553 -14.194 6.581 1.00 80.94 183 THR A CA 1
ATOM 1450 C C . THR A 1 183 ? -11.385 -13.260 7.448 1.00 80.94 183 THR A C 1
ATOM 1452 O O . THR A 1 183 ? -10.848 -12.757 8.433 1.00 80.94 183 THR A O 1
ATOM 1455 N N . GLN A 1 184 ? -12.656 -12.999 7.103 1.00 62.41 184 GLN A N 1
ATOM 1456 C CA . GLN A 1 184 ? -13.522 -12.180 7.956 1.00 62.41 184 GLN A CA 1
ATOM 1457 C C . GLN A 1 184 ? -13.426 -12.721 9.379 1.00 62.41 184 GLN A C 1
ATOM 1459 O O . GLN A 1 184 ? -13.929 -13.807 9.689 1.00 62.41 184 GLN A O 1
ATOM 1464 N N . SER A 1 185 ? -12.761 -11.966 10.247 1.00 45.25 185 SER A N 1
ATOM 1465 C CA . SER A 1 185 ? -12.811 -12.200 11.672 1.00 45.25 185 SER A CA 1
ATOM 1466 C C . SER A 1 185 ? -14.229 -11.816 12.058 1.00 45.25 185 SER A C 1
ATOM 1468 O O . SER A 1 185 ? -14.539 -10.659 12.325 1.00 45.25 185 SER A O 1
ATOM 1470 N N . GLY A 1 186 ? -15.143 -12.788 11.975 1.00 37.66 186 GLY A N 1
ATOM 1471 C CA . GLY A 1 186 ? -16.494 -12.630 12.478 1.00 37.66 186 GLY A CA 1
ATOM 1472 C C . GLY A 1 186 ? -16.359 -12.076 13.882 1.00 37.66 186 GLY A C 1
ATOM 1473 O O . GLY A 1 186 ? -15.749 -12.742 14.713 1.00 37.66 186 GLY A O 1
ATOM 1474 N N . SER A 1 187 ? -16.825 -10.839 14.071 1.00 32.47 187 SER A N 1
ATOM 1475 C CA . SER A 1 187 ? -16.853 -10.073 15.314 1.00 32.47 187 SER A CA 1
ATOM 1476 C C . SER A 1 187 ? -16.524 -10.930 16.537 1.00 32.47 187 SER A C 1
ATOM 1478 O O . SER A 1 187 ? -17.425 -11.484 17.176 1.00 32.47 187 SER A O 1
ATOM 1480 N N . LEU A 1 188 ? -15.240 -11.074 16.866 1.00 34.53 188 LEU A N 1
ATOM 1481 C CA . LEU A 1 188 ? -14.884 -11.563 18.182 1.00 34.53 188 LEU A CA 1
ATOM 1482 C C . LEU A 1 188 ? -15.171 -10.385 19.098 1.00 34.53 188 LEU A C 1
ATOM 1484 O O . LEU A 1 188 ? -14.369 -9.471 19.250 1.00 34.53 188 LEU A O 1
ATOM 1488 N N . SER A 1 189 ? -16.377 -10.391 19.659 1.00 34.09 189 SER A N 1
ATOM 1489 C CA . SER A 1 189 ? -16.686 -9.695 20.894 1.00 34.09 189 SER A CA 1
ATOM 1490 C C . SER A 1 189 ? -15.691 -10.191 21.941 1.00 34.09 189 SER A C 1
ATOM 1492 O O . SER A 1 189 ? -15.942 -11.183 22.629 1.00 34.09 189 SER A O 1
ATOM 1494 N N . VAL A 1 190 ? -14.527 -9.555 22.022 1.00 31.84 190 VAL A N 1
ATOM 1495 C CA . VAL A 1 190 ? -13.603 -9.788 23.120 1.00 31.84 190 VAL A CA 1
ATOM 1496 C C . VAL A 1 190 ? -14.129 -8.952 24.274 1.00 31.84 190 VAL A C 1
ATOM 1498 O O . VAL A 1 190 ? -13.825 -7.772 24.411 1.00 31.84 190 VAL A O 1
ATOM 1501 N N . GLY A 1 191 ? -15.010 -9.568 25.059 1.00 33.06 191 GLY A N 1
ATOM 1502 C CA . GLY A 1 191 ? -15.275 -9.104 26.405 1.00 33.06 191 GLY A CA 1
ATOM 1503 C C . GLY A 1 191 ? -14.008 -9.276 27.233 1.00 33.06 191 GLY A C 1
ATOM 1504 O O . GLY A 1 191 ? -13.536 -10.400 27.399 1.00 33.06 191 GLY A O 1
ATOM 1505 N N . TRP A 1 192 ? -13.505 -8.158 27.741 1.00 36.25 192 TRP A N 1
ATOM 1506 C CA . TRP A 1 192 ? -12.819 -8.059 29.022 1.00 36.25 192 TRP A CA 1
ATOM 1507 C C . TRP A 1 192 ? -13.375 -6.839 29.747 1.00 36.25 192 TRP A C 1
ATOM 1509 O O . TRP A 1 192 ? -13.486 -5.775 29.097 1.00 36.25 192 TRP A O 1
#

Radius of gyration: 16.53 Å; Cα contacts (8 Å, |Δi|>4): 353; chains: 1; bounding box: 38×38×50 Å

Solvent-accessible surface area (backbone atoms only — not comparable to full-atom values): 10509 Å² total; per-residue (Å²): 112,72,66,59,54,51,56,79,66,51,67,63,71,67,71,53,59,48,28,56,55,51,12,63,72,42,72,46,93,49,62,28,66,84,70,43,35,80,39,58,54,31,47,34,35,47,76,49,70,35,89,47,74,65,58,52,51,52,49,52,52,60,52,62,71,37,88,65,45,40,79,73,45,70,47,76,36,70,61,38,38,74,78,67,72,31,59,26,32,39,37,39,30,30,49,82,88,38,47,38,32,37,30,38,34,46,69,39,75,75,59,65,70,48,55,68,70,56,54,35,34,59,52,24,30,49,26,30,24,33,80,46,55,84,49,40,64,61,47,45,57,50,46,27,69,71,19,80,57,34,37,67,75,48,74,45,82,57,45,100,85,48,33,19,37,34,33,40,30,34,70,86,75,43,38,39,39,32,37,32,18,71,62,81,73,71,80,74,79,78,84,128

Secondary structure (DSSP, 8-state):
-HHHHHHHH-GGGGGS-HHHHHHHHHTS---TGGGTEEEEEEEEEEEEEESSHHHHHHHHHHHHTSTTEEEEEEEE-SHHHHHHSS-EEEEEEEETTEEEEEEEEE--HHHHTS-HHHHHHHH-EEEEEES-HHHHHHHHHHHHHHSTTEEEEEEESS-TTSEEEEEEEETTT--EEEEEEE----------

pLDDT: mean 89.25, std 12.98, range [31.84, 97.62]

Foldseek 3Di:
DVVVVVVLPPPVQQVDQVQVVLCVQQVHGDHCVVLQFDTFQEKEWEPEEDADVVVVVVVLVVQCPDPQKDDWDKDWDPQCCPPVVWTKMKIWIGGNNGIYIYIYTYDDPSLVVDDPVLNGQQGIETEIEGNDLVSAVVSQVVSQVSGDQKDWDDWDRQPPQGKTKTKIARPVRNGIYMYIYHDPPPDPPPDD

Sequence (192 aa):
MTEIESVLADEAVFNLDPSNLLSDFLGRDVSAPSLGVKGIHHWATYIGEYRHDTELEEAVSAISEREGIGNVRWGPSHIAPHFYGVSGYWINLDNHGRQLEFFACRETSSWMARPQEERKRLMSHPGLEVDAPELVGPLLEFLAVLGHRTSSLHFEP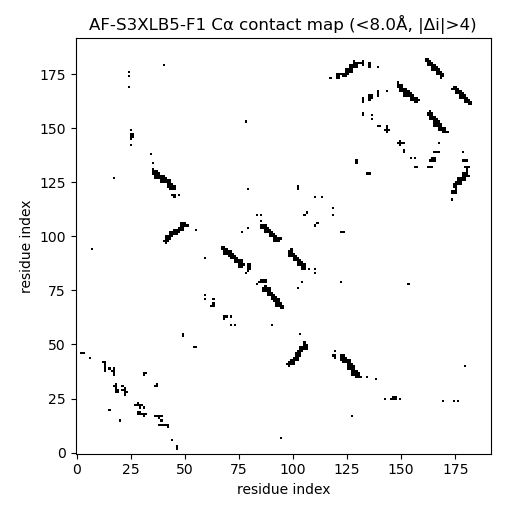MDQLGHTYGHLQRIDNGSVIELVHETQSGSLSVGW

Mean predicted aligned error: 5.32 Å

Nearest PDB structures (foldseek):
  1g4w-assembly1_R  TM=3.861E-01  e=3.334E-02  Salmonella enterica subsp. enterica serovar Typhimurium
  1g4u-assembly1_S  TM=3.867E-01  e=8.732E-02  Salmonella enterica subsp. enterica serovar Typhimurium
  6djl-assembly1_A  TM=3.360E-01  e=7.680E-02  Homo sapiens
  6ixv-assembly4_H  TM=4.632E-01  e=3.585E-01  Homo sapiens
  6djl-assembly3_G  TM=3.690E-01  e=2.145E-01  Homo sapiens